Protein 6IC8 (pdb70)

B-factor: mean 47.15, std 16.41, range [22.32, 119.59]

Solvent-accessible surface area: 15189 Å² total

Organism: Homo sapiens (NCBI:txid9606)

Radius of gyration: 22.05 Å; Cα contacts (8 Å, |Δi|>4): 675; chains: 4; bounding box: 37×66×35 Å

Secondary structure (DSSP, 8-state):
--SEEEEEEETTTEEEEEEEEEEES--GGGGGGS-SEEEEEEEE-HHHHHHHHHHHHHHSSEEEEEEEEEESSHHHHHHHHHHHHHHHHHT-EEEES---TTEEEEEEEEE-TTPPPPGGGPSPSSS---SS--SEEEEEEEEE--/--SEEEEEEETTTEEEEEEEEEEES--TTHHHHS-SEEEEEEEE-HHHHHHHHHHHHHHSSEEEEEEEEEESSHHHHHHHHHHHHHHHHHT-EEEESS--TTEEEEEEEEE-TTSPPPGGG-S-SSS---SS--SEEEEEEEEE-/--PPPP---/-PPPP---

Structure (mmCIF, N/CA/C/O backbone):
data_6IC8
#
_entry.id   6IC8
#
_cell.length_a   54.069
_cell.length_b   68.019
_cell.length_c   99.165
_cell.angle_alpha   90.00
_cell.angle_beta   90.00
_cell.angle_gamma   90.00
#
_symmetry.space_group_name_H-M   'P 21 21 21'
#
loop_
_entity.id
_entity.type
_entity.pdbx_description
1 polymer 'PHD finger protein 3'
2 polymer TYR-SEP-PRO-THR-SER-PRO-SER-TYR-SEP-PRO-THR
3 water water
#
loop_
_atom_site.group_PDB
_atom_site.id
_atom_site.type_symbol
_atom_site.label_atom_id
_atom_site.label_alt_id
_atom_site.label_comp_id
_atom_site.label_asym_id
_atom_site.label_entity_id
_atom_site.label_seq_id
_atom_site.pdbx_PDB_ins_code
_atom_site.Cartn_x
_atom_site.Cartn_y
_atom_site.Cartn_z
_atom_site.occupancy
_atom_site.B_iso_or_equiv
_atom_site.auth_seq_id
_atom_site.auth_comp_id
_atom_site.auth_asym_id
_atom_site.auth_atom_id
_atom_site.pdbx_PDB_model_num
ATOM 1 N N . ASN A 1 12 ? 65.577 22.047 29.867 1.00 73.28 1206 ASN A N 1
ATOM 2 C CA . ASN A 1 12 ? 66.400 20.934 29.406 1.00 59.14 1206 ASN A CA 1
ATOM 3 C C . ASN A 1 12 ? 66.344 20.829 27.885 1.00 64.92 1206 ASN A C 1
ATOM 4 O O . ASN A 1 12 ? 66.361 19.732 27.322 1.00 62.99 1206 ASN A O 1
ATOM 9 N N . PHE A 1 13 ? 66.274 21.972 27.210 1.00 55.62 1207 PHE A N 1
ATOM 10 C CA . PHE A 1 13 ? 66.366 21.971 25.759 1.00 48.09 1207 PHE A CA 1
ATOM 11 C C . PHE A 1 13 ? 67.823 22.049 25.328 1.00 42.59 1207 PHE A C 1
ATOM 12 O O . PHE A 1 13 ? 68.666 22.648 26.000 1.00 45.84 1207 PHE A O 1
ATOM 20 N N . ILE A 1 14 ? 68.103 21.411 24.195 1.00 40.48 1208 ILE A N 1
ATOM 21 C CA . ILE A 1 14 ? 69.444 21.318 23.633 1.00 45.74 1208 ILE A CA 1
ATOM 22 C C . ILE A 1 14 ? 69.805 22.574 22.857 1.00 45.47 1208 ILE A C 1
ATOM 23 O O . ILE A 1 14 ? 70.971 22.982 22.829 1.00 39.01 1208 ILE A O 1
ATOM 28 N N . TRP A 1 15 ? 68.831 23.212 22.219 1.00 33.67 1209 TRP A N 1
ATOM 29 C CA . TRP A 1 15 ? 69.141 24.283 21.289 1.00 33.94 1209 TRP A CA 1
ATOM 30 C C . TRP A 1 15 ? 67.890 25.118 21.112 1.00 32.29 1209 TRP A C 1
ATOM 31 O O . TRP A 1 15 ? 66.773 24.603 21.205 1.00 30.28 1209 TRP A O 1
ATOM 42 N N . LYS A 1 16 ? 68.089 26.414 20.901 1.00 31.21 1210 LYS A N 1
ATOM 43 C CA . LYS A 1 16 ? 66.995 27.320 20.588 1.00 26.73 1210 LYS A CA 1
ATOM 44 C C . LYS A 1 16 ? 67.409 28.121 19.375 1.00 33.33 1210 LYS A C 1
ATOM 45 O O . LYS A 1 16 ? 68.478 28.736 19.371 1.00 31.77 1210 LYS A O 1
ATOM 51 N N . GLY A 1 17 ? 66.577 28.118 18.346 1.00 29.24 1211 GLY A N 1
ATOM 52 C CA . GLY A 1 17 ? 66.899 28.922 17.187 1.00 33.06 1211 GLY A CA 1
ATOM 53 C C . GLY A 1 17 ? 65.774 28.914 16.184 1.00 30.69 1211 GLY A C 1
ATOM 54 O O . GLY A 1 17 ? 64.655 28.490 16.475 1.00 32.35 1211 GLY A O 1
ATOM 55 N N . PHE A 1 18 ? 66.101 29.378 14.989 1.00 24.72 1212 PHE A N 1
ATOM 56 C CA . PHE A 1 18 ? 65.132 29.507 13.920 1.00 29.78 1212 PHE A CA 1
ATOM 57 C C . PHE A 1 18 ? 65.171 28.279 13.031 1.00 35.57 1212 PHE A C 1
ATOM 58 O O . PHE A 1 18 ? 66.235 27.707 12.787 1.00 30.25 1212 PHE A O 1
ATOM 66 N N . ILE A 1 19 ? 64.005 27.893 12.541 1.00 27.76 1213 ILE A N 1
ATOM 67 C CA . ILE A 1 19 ? 63.885 27.128 11.314 1.00 29.79 1213 ILE A CA 1
ATOM 68 C C . ILE A 1 19 ? 63.366 28.090 10.265 1.00 31.87 1213 ILE A C 1
ATOM 69 O O . ILE A 1 19 ? 62.362 28.778 10.491 1.00 30.04 1213 ILE A O 1
ATOM 74 N N . ASN A 1 20 ? 64.058 28.156 9.128 1.00 29.04 1214 ASN A N 1
ATOM 75 C CA . ASN A 1 20 ? 63.753 29.135 8.097 1.00 32.14 1214 ASN A CA 1
ATOM 76 C C . ASN A 1 20 ? 63.656 28.420 6.755 1.00 31.95 1214 ASN A C 1
ATOM 77 O O . ASN A 1 20 ? 64.675 28.012 6.185 1.00 33.49 1214 ASN A O 1
ATOM 82 N N . MET A 1 21 ? 62.438 28.274 6.253 1.00 33.91 1215 MET A N 1
ATOM 83 C CA . MET A 1 21 ? 62.242 27.788 4.896 1.00 33.14 1215 MET A CA 1
ATOM 84 C C . MET A 1 21 ? 61.693 28.921 4.055 1.00 32.86 1215 MET A C 1
ATOM 85 O O . MET A 1 21 ? 60.505 29.267 4.191 1.00 31.70 1215 MET A O 1
ATOM 90 N N . PRO A 1 22 ? 62.518 29.511 3.189 1.00 46.18 1216 PRO A N 1
ATOM 91 C CA . PRO A 1 22 ? 62.114 30.706 2.435 1.00 50.10 1216 PRO A CA 1
ATOM 92 C C . PRO A 1 22 ? 60.747 30.559 1.788 1.00 48.14 1216 PRO A C 1
ATOM 93 O O . PRO A 1 22 ? 60.438 29.538 1.173 1.00 42.78 1216 PRO A O 1
ATOM 97 N N . SER A 1 23 ? 59.917 31.585 1.967 1.00 47.16 1217 SER A N 1
ATOM 98 C CA . SER A 1 23 ? 58.563 31.655 1.420 1.00 54.01 1217 SER A CA 1
ATOM 99 C C . SER A 1 23 ? 57.667 30.507 1.888 1.00 56.43 1217 SER A C 1
ATOM 100 O O . SER A 1 23 ? 56.671 30.184 1.231 1.00 49.96 1217 SER A O 1
ATOM 103 N N . VAL A 1 24 ? 57.978 29.874 3.014 1.00 39.89 1218 VAL A N 1
ATOM 104 C CA . VAL A 1 24 ? 57.025 28.944 3.597 1.00 42.46 1218 VAL A CA 1
ATOM 105 C C . VAL A 1 24 ? 56.775 29.317 5.052 1.00 39.73 1218 VAL A C 1
ATOM 106 O O . VAL A 1 24 ? 55.627 29.437 5.484 1.00 38.40 1218 VAL A O 1
ATOM 110 N N . ALA A 1 25 ? 57.840 29.517 5.821 1.00 37.23 1219 ALA A N 1
ATOM 111 C CA . ALA A 1 25 ? 57.670 29.648 7.261 1.00 43.45 1219 ALA A CA 1
ATOM 112 C C . ALA A 1 25 ? 59.014 29.875 7.912 1.00 44.17 1219 ALA A C 1
ATOM 113 O O . ALA A 1 25 ? 60.014 29.263 7.514 1.00 39.43 1219 ALA A O 1
ATOM 115 N N . LYS A 1 26 ? 59.025 30.739 8.923 1.00 34.88 1220 LYS A N 1
ATOM 116 C CA . LYS A 1 26 ? 60.226 31.033 9.684 1.00 37.15 1220 LYS A CA 1
ATOM 117 C C . LYS A 1 26 ? 59.783 31.260 11.119 1.00 37.83 1220 LYS A C 1
ATOM 118 O O . LYS A 1 26 ? 58.887 32.070 11.365 1.00 38.90 1220 LYS A O 1
ATOM 124 N N . PHE A 1 27 ? 60.347 30.506 12.055 1.00 29.50 1221 PHE A N 1
ATOM 125 C CA . PHE A 1 27 ? 59.832 30.538 13.417 1.00 28.40 1221 PHE A CA 1
ATOM 126 C C . PHE A 1 27 ? 60.919 30.075 14.356 1.00 27.20 1221 PHE A C 1
ATOM 127 O O . PHE A 1 27 ? 61.861 29.379 13.955 1.00 30.50 1221 PHE A O 1
ATOM 135 N N . VAL A 1 28 ? 60.726 30.390 15.606 1.00 26.80 1222 VAL A N 1
ATOM 136 C CA . VAL A 1 28 ? 61.653 30.030 16.668 1.00 31.27 1222 VAL A CA 1
ATOM 137 C C . VAL A 1 28 ? 61.182 28.740 17.298 1.00 29.67 1222 VAL A C 1
ATOM 138 O O . VAL A 1 28 ? 59.983 28.557 17.563 1.00 28.62 1222 VAL A O 1
ATOM 142 N N . THR A 1 29 ? 62.130 27.851 17.568 1.00 25.97 1223 THR A N 1
ATOM 143 C CA . THR A 1 29 ? 61.831 26.538 18.098 1.00 31.59 1223 THR A CA 1
ATOM 144 C C . THR A 1 29 ? 62.879 26.172 19.138 1.00 28.71 1223 THR A C 1
ATOM 145 O O . THR A 1 29 ? 64.008 26.668 19.106 1.00 33.14 1223 THR A O 1
ATOM 149 N N . LYS A 1 30 ? 62.489 25.323 20.082 1.00 24.47 1224 LYS A N 1
ATOM 150 C CA . LYS A 1 30 ? 63.433 24.660 20.969 1.00 33.15 1224 LYS A CA 1
ATOM 151 C C . LYS A 1 30 ? 63.536 23.205 20.540 1.00 31.43 1224 LYS A C 1
ATOM 152 O O . LYS A 1 30 ? 62.523 22.566 20.254 1.00 34.81 1224 LYS A O 1
ATOM 158 N N . ALA A 1 31 ? 64.750 22.688 20.501 1.00 30.59 1225 ALA A N 1
ATOM 159 C CA . ALA A 1 31 ? 64.984 21.282 20.180 1.00 28.01 1225 ALA A CA 1
ATOM 160 C C . ALA A 1 31 ? 65.238 20.519 21.473 1.00 38.31 1225 ALA A C 1
ATOM 161 O O . ALA A 1 31 ? 66.068 20.938 22.281 1.00 36.69 1225 ALA A O 1
ATOM 163 N N . TYR A 1 32 ? 64.545 19.395 21.656 1.00 33.95 1226 TYR A N 1
ATOM 164 C CA . TYR A 1 32 ? 64.666 18.531 22.822 1.00 29.84 1226 TYR A CA 1
ATOM 165 C C . TYR A 1 32 ? 65.201 17.167 22.415 1.00 31.48 1226 TYR A C 1
ATOM 166 O O . TYR A 1 32 ? 64.882 16.667 21.325 1.00 32.84 1226 TYR A O 1
ATOM 175 N N . PRO A 1 33 ? 65.974 16.517 23.281 1.00 42.52 1227 PRO A N 1
ATOM 176 C CA . PRO A 1 33 ? 66.554 15.215 22.916 1.00 37.82 1227 PRO A CA 1
ATOM 177 C C . PRO A 1 33 ? 65.496 14.128 22.771 1.00 38.25 1227 PRO A C 1
ATOM 178 O O . PRO A 1 33 ? 64.546 14.046 23.557 1.00 34.73 1227 PRO A O 1
ATOM 182 N N . VAL A 1 34 ? 65.661 13.299 21.732 1.00 28.36 1228 VAL A N 1
ATOM 183 C CA . VAL A 1 34 ? 64.861 12.097 21.526 1.00 29.60 1228 VAL A CA 1
ATOM 184 C C . VAL A 1 34 ? 65.727 10.838 21.584 1.00 40.72 1228 VAL A C 1
ATOM 185 O O . VAL A 1 34 ? 65.404 9.873 22.286 1.00 36.37 1228 VAL A O 1
ATOM 189 N N . SER A 1 35 ? 66.848 10.837 20.864 1.00 35.26 1229 SER A N 1
ATOM 190 C CA . SER A 1 35 ? 67.675 9.644 20.738 1.00 46.60 1229 SER A CA 1
ATOM 191 C C . SER A 1 35 ? 69.077 10.061 20.324 1.00 43.67 1229 SER A C 1
ATOM 192 O O . SER A 1 35 ? 69.234 10.824 19.365 1.00 35.33 1229 SER A O 1
ATOM 195 N N . GLY A 1 36 ? 70.078 9.579 21.058 1.00 42.47 1230 GLY A N 1
ATOM 196 C CA . GLY A 1 36 ? 71.471 9.859 20.726 1.00 40.78 1230 GLY A CA 1
ATOM 197 C C . GLY A 1 36 ? 71.788 11.316 20.471 1.00 47.72 1230 GLY A C 1
ATOM 198 O O . GLY A 1 36 ? 72.557 11.628 19.550 1.00 52.66 1230 GLY A O 1
ATOM 199 N N . SER A 1 37 ? 71.221 12.230 21.271 1.00 41.26 1231 SER A N 1
ATOM 200 C CA . SER A 1 37 ? 71.353 13.672 21.049 1.00 41.00 1231 SER A CA 1
ATOM 201 C C . SER A 1 37 ? 71.933 14.333 22.295 1.00 46.95 1231 SER A C 1
ATOM 202 O O . SER A 1 37 ? 71.192 14.870 23.136 1.00 43.60 1231 SER A O 1
ATOM 205 N N . PRO A 1 38 ? 73.255 14.321 22.443 1.00 42.49 1232 PRO A N 1
ATOM 206 C CA . PRO A 1 38 ? 73.880 14.982 23.591 1.00 45.37 1232 PRO A CA 1
ATOM 207 C C . PRO A 1 38 ? 73.720 16.484 23.490 1.00 44.38 1232 PRO A C 1
ATOM 208 O O . PRO A 1 38 ? 73.489 17.038 22.412 1.00 44.75 1232 PRO A O 1
ATOM 212 N N . GLU A 1 39 ? 73.888 17.156 24.634 1.00 43.90 1233 GLU A N 1
ATOM 213 C CA . GLU A 1 39 ? 73.729 18.603 24.624 1.00 42.81 1233 GLU A CA 1
ATOM 214 C C . GLU A 1 39 ? 74.826 19.303 23.832 1.00 44.77 1233 GLU A C 1
ATOM 215 O O . GLU A 1 39 ? 74.636 20.465 23.458 1.00 44.11 1233 GLU A O 1
ATOM 221 N N . TYR A 1 40 ? 75.965 18.638 23.557 1.00 47.64 1234 TYR A N 1
ATOM 222 C CA . TYR A 1 40 ? 76.984 19.303 22.748 1.00 41.59 1234 TYR A CA 1
ATOM 223 C C . TYR A 1 40 ? 76.518 19.548 21.316 1.00 52.92 1234 TYR A C 1
ATOM 224 O O . TYR A 1 40 ? 77.215 20.250 20.568 1.00 50.77 1234 TYR A O 1
ATOM 233 N N . LEU A 1 41 ? 75.364 18.993 20.921 1.00 45.94 1235 LEU A N 1
ATOM 234 C CA . LEU A 1 41 ? 74.781 19.356 19.633 1.00 54.89 1235 LEU A CA 1
ATOM 235 C C . LEU A 1 41 ? 74.542 20.857 19.524 1.00 40.97 1235 LEU A C 1
ATOM 236 O O . LEU A 1 41 ? 74.581 21.401 18.418 1.00 49.89 123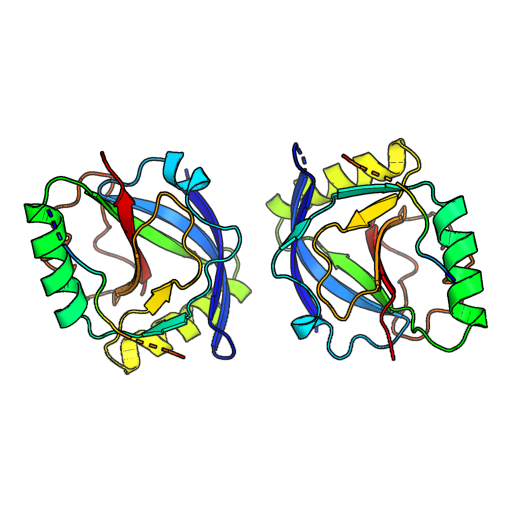5 LEU A O 1
ATOM 241 N N . THR A 1 42 ? 74.317 21.543 20.654 1.00 41.67 1236 THR A N 1
ATOM 242 C CA . THR A 1 42 ? 74.153 22.997 20.618 1.00 40.55 1236 THR A CA 1
ATOM 243 C C . THR A 1 42 ? 75.268 23.668 19.834 1.00 52.36 1236 THR A C 1
ATOM 244 O O . THR A 1 42 ? 75.029 24.636 19.106 1.00 49.45 1236 THR A O 1
ATOM 248 N N . GLU A 1 43 ? 76.495 23.160 19.964 1.00 45.85 1237 GLU A N 1
ATOM 249 C CA . GLU A 1 43 ? 77.628 23.763 19.274 1.00 52.57 1237 GLU A CA 1
ATOM 250 C C . GLU A 1 43 ? 77.612 23.496 17.779 1.00 52.14 1237 GLU A C 1
ATOM 251 O O . GLU A 1 43 ? 78.324 24.180 17.038 1.00 53.96 1237 GLU A O 1
ATOM 257 N N . ASP A 1 44 ? 76.841 22.507 17.327 1.00 37.19 1238 ASP A N 1
ATOM 258 C CA . ASP A 1 44 ? 76.882 22.046 15.950 1.00 45.92 1238 ASP A CA 1
ATOM 259 C C . ASP A 1 44 ? 75.665 22.473 15.148 1.00 50.85 1238 ASP A C 1
ATOM 260 O O . ASP A 1 44 ? 75.531 22.057 13.998 1.00 46.65 1238 ASP A O 1
ATOM 265 N N . LEU A 1 45 ? 74.762 23.265 15.728 1.00 49.77 1239 LEU A N 1
ATOM 266 C CA . LEU A 1 45 ? 73.621 23.763 14.975 1.00 40.55 1239 LEU A CA 1
ATOM 267 C C . LEU A 1 45 ? 73.712 25.275 14.825 1.00 42.98 1239 LEU A C 1
ATOM 268 O O . LEU A 1 45 ? 74.040 25.978 15.786 1.00 43.63 1239 LEU A O 1
ATOM 273 N N . PRO A 1 46 ? 73.430 25.803 13.643 1.00 39.23 1240 PRO A N 1
ATOM 274 C CA . PRO A 1 46 ? 73.488 27.249 13.458 1.00 37.71 1240 PRO A CA 1
ATOM 275 C C . PRO A 1 46 ? 72.342 27.923 14.203 1.00 41.12 1240 PRO A C 1
ATOM 276 O O . PRO A 1 46 ? 71.409 27.277 14.689 1.00 32.40 1240 PRO A O 1
ATOM 280 N N . ASP A 1 47 ? 72.435 29.257 14.288 1.00 33.29 1241 ASP A N 1
ATOM 281 C CA . ASP A 1 47 ? 71.372 30.045 14.897 1.00 36.81 1241 ASP A CA 1
ATOM 282 C C . ASP A 1 47 ? 70.057 29.867 14.162 1.00 33.86 1241 ASP A C 1
ATOM 283 O O . ASP A 1 47 ? 68.983 29.951 14.772 1.00 32.81 1241 ASP A O 1
ATOM 288 N N . SER A 1 48 ? 70.127 29.696 12.846 1.00 33.43 1242 SER A N 1
ATOM 289 C CA . SER A 1 48 ? 68.945 29.590 11.994 1.00 34.41 1242 SER A CA 1
ATOM 290 C C . SER A 1 48 ? 69.191 28.458 11.014 1.00 37.02 1242 SER A C 1
ATOM 291 O O . SER A 1 48 ? 70.098 28.559 10.184 1.00 37.12 1242 SER A O 1
ATOM 294 N N . ILE A 1 49 ? 68.412 27.381 11.125 1.00 30.75 1243 ILE A N 1
ATOM 295 C CA . ILE A 1 49 ? 68.519 26.245 10.211 1.00 26.36 1243 ILE A CA 1
ATOM 296 C C . ILE A 1 49 ? 67.833 26.620 8.903 1.00 33.05 1243 ILE A C 1
ATOM 297 O O . ILE A 1 49 ? 66.624 26.874 8.881 1.00 36.95 1243 ILE A O 1
ATOM 302 N N A GLN A 1 50 ? 68.592 26.660 7.816 0.55 31.06 1244 GLN A N 1
ATOM 303 N N B GLN A 1 50 ? 68.596 26.661 7.815 0.45 31.56 1244 GLN A N 1
ATOM 304 C CA A GLN A 1 50 ? 68.035 27.004 6.511 0.55 34.49 1244 GLN A CA 1
ATOM 305 C CA B GLN A 1 50 ? 68.056 27.001 6.501 0.45 34.54 1244 GLN A CA 1
ATOM 306 C C A GLN A 1 50 ? 67.604 25.726 5.804 0.55 31.99 1244 GLN A C 1
ATOM 307 C C B GLN A 1 50 ? 67.607 25.721 5.804 0.45 32.12 1244 GLN A C 1
ATOM 308 O O A GLN A 1 50 ? 68.430 24.845 5.539 0.55 34.32 1244 GLN A O 1
ATOM 309 O O B GLN A 1 50 ? 68.427 24.833 5.541 0.45 34.38 1244 GLN A O 1
ATOM 320 N N . VAL A 1 51 ? 66.313 25.617 5.518 1.00 32.20 1245 VAL A N 1
ATOM 321 C CA . VAL A 1 51 ? 65.768 24.459 4.824 1.00 35.26 1245 VAL A CA 1
ATOM 322 C C . VAL A 1 51 ? 65.897 24.744 3.335 1.00 36.28 1245 VAL A C 1
ATOM 323 O O . VAL A 1 51 ? 65.234 25.635 2.805 1.00 39.03 1245 VAL A O 1
ATOM 327 N N . GLY A 1 52 ? 66.774 24.008 2.666 1.00 37.80 1246 GLY A N 1
ATOM 328 C CA . GLY A 1 52 ? 67.097 24.333 1.294 1.00 36.57 1246 GLY A CA 1
ATOM 329 C C . GLY A 1 52 ? 66.543 23.343 0.299 1.00 37.39 1246 GLY A C 1
ATOM 330 O O . GLY A 1 52 ? 66.719 23.518 -0.906 1.00 39.64 1246 GLY A O 1
ATOM 331 N N . GLY A 1 53 ? 65.866 22.304 0.774 1.00 31.93 1247 GLY A N 1
ATOM 332 C CA . GLY A 1 53 ? 65.353 21.329 -0.170 1.00 36.17 1247 GLY A CA 1
ATOM 333 C C . GLY A 1 53 ? 64.389 20.359 0.470 1.00 29.88 1247 GLY A C 1
ATOM 334 O O . GLY A 1 53 ? 64.077 20.437 1.663 1.00 29.31 1247 GLY A O 1
ATOM 335 N N . ARG A 1 54 ? 63.915 19.434 -0.358 1.00 27.57 1248 ARG A N 1
ATOM 336 C CA . ARG A 1 54 ? 63.026 18.381 0.094 1.00 29.25 1248 ARG A CA 1
ATOM 337 C C . ARG A 1 54 ? 63.464 17.088 -0.575 1.00 36.26 1248 ARG A C 1
ATOM 338 O O . ARG A 1 54 ? 64.106 17.092 -1.633 1.00 36.52 1248 ARG A O 1
ATOM 346 N N . ILE A 1 55 ? 63.129 15.971 0.058 1.00 30.45 1249 ILE A N 1
ATOM 347 C CA . ILE A 1 55 ? 63.682 14.686 -0.348 1.00 34.21 1249 ILE A CA 1
ATOM 348 C C . ILE A 1 55 ? 62.698 13.590 0.034 1.00 32.15 1249 ILE A C 1
ATOM 349 O O . ILE A 1 55 ? 61.938 13.720 0.993 1.00 32.90 1249 ILE A O 1
ATOM 354 N N . SER A 1 56 ? 62.697 12.514 -0.736 1.00 32.26 1250 SER A N 1
ATOM 355 C CA . SER A 1 56 ? 61.759 11.432 -0.458 1.00 36.35 1250 SER A CA 1
ATOM 356 C C . SER A 1 56 ? 62.222 10.645 0.766 1.00 31.05 1250 SER A C 1
ATOM 357 O O . SER A 1 56 ? 63.422 10.405 0.930 1.00 31.39 1250 SER A O 1
ATOM 360 N N . PRO A 1 57 ? 61.296 10.269 1.657 1.00 34.07 1251 PRO A N 1
ATOM 361 C CA . PRO A 1 57 ? 61.679 9.494 2.845 1.00 34.40 1251 PRO A CA 1
ATOM 362 C C . PRO A 1 57 ? 62.426 8.210 2.528 1.00 38.83 1251 PRO A C 1
ATOM 363 O O . PRO A 1 57 ? 63.375 7.880 3.242 1.00 33.03 1251 PRO A O 1
ATOM 367 N N . GLN A 1 58 ? 62.043 7.478 1.478 1.00 37.16 1252 GLN A N 1
ATOM 368 C CA . GLN A 1 58 ? 62.716 6.207 1.210 1.00 37.64 1252 GLN A CA 1
ATOM 369 C C . GLN A 1 58 ? 64.189 6.427 0.896 1.00 37.70 1252 GLN A C 1
ATOM 370 O O . GLN A 1 58 ? 65.051 5.630 1.291 1.00 37.52 1252 GLN A O 1
ATOM 376 N N . THR A 1 59 ? 64.494 7.512 0.183 1.00 35.81 1253 THR A N 1
ATOM 377 C CA . THR A 1 59 ? 65.883 7.854 -0.111 1.00 33.78 1253 THR A CA 1
ATOM 378 C C . THR A 1 59 ? 66.677 8.090 1.172 1.00 40.82 1253 THR A C 1
ATOM 379 O O . THR A 1 59 ? 67.820 7.629 1.303 1.00 32.55 1253 THR A O 1
ATOM 383 N N . VAL A 1 60 ? 66.074 8.781 2.142 1.00 33.55 1254 VAL A N 1
ATOM 384 C CA . VAL A 1 60 ? 66.747 9.014 3.420 1.00 28.47 1254 VAL A CA 1
ATOM 385 C C . VAL A 1 60 ? 66.993 7.698 4.160 1.00 28.12 1254 VAL A C 1
ATOM 386 O O . VAL A 1 60 ? 68.083 7.461 4.690 1.00 35.44 1254 VAL A O 1
ATOM 390 N N . TRP A 1 61 ? 65.967 6.852 4.265 1.00 32.81 1255 TRP A N 1
ATOM 391 C CA . TRP A 1 61 ? 66.130 5.601 5.012 1.00 36.15 1255 TRP A CA 1
ATOM 392 C C . TRP A 1 61 ? 67.178 4.694 4.375 1.00 31.36 1255 TRP A C 1
ATOM 393 O O . TRP A 1 61 ? 67.958 4.053 5.084 1.00 39.07 1255 TRP A O 1
ATOM 404 N N . ASP A 1 62 ? 67.248 4.655 3.043 1.00 31.80 1256 ASP A N 1
ATOM 405 C CA . ASP A 1 62 ? 68.332 3.908 2.406 1.00 37.68 1256 ASP A CA 1
ATOM 406 C C . ASP A 1 62 ? 69.691 4.470 2.809 1.00 40.66 1256 ASP A C 1
ATOM 407 O O . ASP A 1 62 ? 70.617 3.723 3.149 1.00 33.49 1256 ASP A O 1
ATOM 412 N N . TYR A 1 63 ? 69.828 5.796 2.771 1.00 34.00 1257 TYR A N 1
ATOM 413 C CA . TYR A 1 63 ? 71.071 6.442 3.188 1.00 30.45 1257 TYR A CA 1
ATOM 414 C C . TYR A 1 63 ? 71.399 6.138 4.641 1.00 34.22 1257 TYR A C 1
ATOM 415 O O . TYR A 1 63 ? 72.563 5.904 4.990 1.00 32.14 1257 TYR A O 1
ATOM 424 N N . VAL A 1 64 ? 70.387 6.170 5.512 1.00 28.68 1258 VAL A N 1
ATOM 425 C CA . VAL A 1 64 ? 70.654 5.971 6.928 1.00 36.36 1258 VAL A CA 1
ATOM 426 C C . VAL A 1 64 ? 71.216 4.578 7.182 1.00 29.76 1258 VAL A C 1
ATOM 427 O O . VAL A 1 64 ? 72.073 4.399 8.053 1.00 34.54 1258 VAL A O 1
ATOM 431 N N . GLU A 1 65 ? 70.773 3.572 6.436 1.00 37.58 1259 GLU A N 1
ATOM 432 C CA . GLU A 1 65 ? 71.338 2.265 6.757 1.00 38.60 1259 GLU A CA 1
ATOM 433 C C . GLU A 1 65 ? 72.769 2.116 6.235 1.00 34.88 1259 GLU A C 1
ATOM 434 O O . GLU A 1 65 ? 73.562 1.387 6.838 1.00 36.50 1259 GLU A O 1
ATOM 440 N N . LYS A 1 66 ? 73.153 2.842 5.176 1.00 37.93 1260 LYS A N 1
ATOM 441 C CA . LYS A 1 66 ? 74.576 2.890 4.819 1.00 31.11 1260 LYS A CA 1
ATOM 442 C C . LYS A 1 66 ? 75.384 3.627 5.879 1.00 30.24 1260 LYS A C 1
ATOM 443 O O . LYS A 1 66 ? 76.506 3.223 6.207 1.00 37.12 1260 LYS A O 1
ATOM 449 N N . ILE A 1 67 ? 74.821 4.709 6.433 1.00 32.26 1261 ILE A N 1
ATOM 450 C CA . ILE A 1 67 ? 75.499 5.484 7.475 1.00 34.37 1261 ILE A CA 1
ATOM 451 C C . ILE A 1 67 ? 75.780 4.609 8.694 1.00 36.63 1261 ILE A C 1
ATOM 452 O O . ILE A 1 67 ? 76.868 4.665 9.287 1.00 34.53 1261 ILE A O 1
ATOM 457 N N . LYS A 1 68 ? 74.789 3.809 9.100 1.00 37.06 1262 LYS A N 1
ATOM 458 C CA . LYS A 1 68 ? 74.962 2.910 10.239 1.00 40.05 1262 LYS A CA 1
ATOM 459 C C . LYS A 1 68 ? 76.075 1.907 9.975 1.00 41.61 1262 LYS A C 1
ATOM 460 O O . LYS A 1 68 ? 76.941 1.691 10.827 1.00 48.66 1262 LYS A O 1
ATOM 466 N N . ALA A 1 69 ? 76.074 1.311 8.784 1.00 37.19 1263 ALA A N 1
ATOM 467 C CA . ALA A 1 69 ? 77.098 0.341 8.403 1.00 46.20 1263 ALA A CA 1
ATOM 468 C C . ALA A 1 69 ? 78.502 0.934 8.403 1.00 47.89 1263 ALA A C 1
ATOM 469 O O . ALA A 1 69 ? 79.477 0.217 8.658 1.00 47.47 1263 ALA A O 1
ATOM 471 N N . SER A 1 70 ? 78.644 2.226 8.096 1.00 43.17 1264 SER A N 1
ATOM 472 C CA . SER A 1 70 ? 79.985 2.793 8.040 1.00 38.15 1264 SER A CA 1
ATOM 473 C C . SER A 1 70 ? 80.635 2.887 9.420 1.00 45.14 1264 SER A C 1
ATOM 474 O O . SER A 1 70 ? 81.864 2.893 9.508 1.00 41.70 1264 SER A O 1
ATOM 477 N N . GLY A 1 71 ? 79.851 2.935 10.495 1.00 46.70 1265 GLY A N 1
ATOM 478 C CA . GLY A 1 71 ? 80.418 3.065 11.825 1.00 45.41 1265 GLY A CA 1
ATOM 479 C C . GLY A 1 71 ? 81.141 4.366 12.105 1.00 56.76 1265 GLY A C 1
ATOM 480 O O . GLY A 1 71 ? 81.748 4.500 13.173 1.00 47.33 1265 GLY A O 1
ATOM 481 N N . THR A 1 72 ? 81.042 5.346 11.198 1.00 45.01 1266 THR A N 1
ATOM 482 C CA . THR A 1 72 ? 81.801 6.592 11.250 1.00 40.43 1266 THR A CA 1
ATOM 483 C C . THR A 1 72 ? 80.943 7.813 11.606 1.00 47.73 1266 THR A C 1
ATOM 484 O O . THR A 1 72 ? 81.468 8.930 11.714 1.00 41.52 1266 THR A O 1
ATOM 488 N N . LYS A 1 73 ? 79.659 7.619 11.863 1.00 43.98 1267 LYS A N 1
ATOM 489 C CA . LYS A 1 73 ? 78.751 8.718 12.148 1.00 43.26 1267 LYS A CA 1
ATOM 490 C C . LYS A 1 73 ? 77.905 8.383 13.360 1.00 40.92 1267 LYS A C 1
ATOM 491 O O . LYS A 1 73 ? 77.791 7.222 13.754 1.00 41.47 1267 LYS A O 1
ATOM 497 N N . GLU A 1 74 ? 77.314 9.422 13.953 1.00 45.98 1268 GLU A N 1
ATOM 498 C CA . GLU A 1 74 ? 76.284 9.268 14.966 1.00 43.20 1268 GLU A CA 1
ATOM 499 C C . GLU A 1 74 ? 74.975 9.837 14.434 1.00 38.73 1268 GLU A C 1
ATOM 500 O O . GLU A 1 74 ? 74.954 10.871 13.758 1.00 43.18 1268 GLU A O 1
ATOM 506 N N . ILE A 1 75 ? 73.897 9.133 14.716 1.00 33.44 1269 ILE A N 1
ATOM 507 C CA . ILE A 1 75 ? 72.562 9.488 14.249 1.00 39.52 1269 ILE A CA 1
ATOM 508 C C . ILE A 1 75 ? 71.828 10.045 15.452 1.00 41.72 1269 ILE A C 1
ATOM 509 O O . ILE A 1 75 ? 71.550 9.309 16.403 1.00 43.73 1269 ILE A O 1
ATOM 514 N N . CYS A 1 76 ? 71.562 11.349 15.443 1.00 33.72 1270 CYS A N 1
ATOM 515 C CA . CYS A 1 76 ? 70.898 12.022 16.548 1.00 29.99 1270 CYS A CA 1
ATOM 516 C C . CYS A 1 76 ? 69.484 12.403 16.121 1.00 35.98 1270 CYS A C 1
ATOM 517 O O . CYS A 1 76 ? 69.275 12.884 15.002 1.00 35.72 1270 CYS A O 1
ATOM 520 N N . VAL A 1 77 ? 68.510 12.161 16.994 1.00 32.48 1271 VAL A N 1
ATOM 521 C CA . VAL A 1 77 ? 67.127 12.549 16.744 1.00 34.13 1271 VAL A CA 1
ATOM 522 C C . VAL A 1 77 ? 66.720 13.554 17.811 1.00 37.19 1271 VAL A C 1
ATOM 523 O O . VAL A 1 77 ? 66.909 13.307 19.011 1.00 34.25 1271 VAL A O 1
ATOM 527 N N . VAL A 1 78 ? 66.178 14.690 17.371 1.00 29.88 1272 VAL A N 1
ATOM 528 C CA . VAL A 1 78 ? 65.668 15.720 18.262 1.00 30.42 1272 VAL A CA 1
ATOM 529 C C . VAL A 1 78 ? 64.230 16.031 17.876 1.00 28.69 1272 VAL A C 1
ATOM 530 O O . VAL A 1 78 ? 63.776 15.747 16.766 1.00 28.32 1272 VAL A O 1
ATOM 534 N N . ARG A 1 79 ? 63.524 16.632 18.817 1.00 26.57 1273 ARG A N 1
ATOM 535 C CA . ARG A 1 79 ? 62.125 17.000 18.672 1.00 34.01 1273 ARG A CA 1
ATOM 536 C C . ARG A 1 79 ? 62.044 18.522 18.747 1.00 28.14 1273 ARG A C 1
ATOM 537 O O . ARG A 1 79 ? 62.570 19.127 19.691 1.00 28.17 1273 ARG A O 1
ATOM 545 N N . PHE A 1 80 ? 61.447 19.146 17.733 1.00 26.04 1274 PHE A N 1
ATOM 546 C CA . PHE A 1 80 ? 61.289 20.597 17.729 1.00 24.80 1274 PHE A CA 1
ATOM 547 C C . PHE A 1 80 ? 59.937 20.988 18.311 1.00 30.22 1274 PHE A C 1
ATOM 548 O O . PHE A 1 80 ? 58.922 20.331 18.051 1.00 32.56 1274 PHE A O 1
ATOM 556 N N . THR A 1 81 ? 59.945 22.057 19.108 1.00 29.06 1275 THR A N 1
ATOM 557 C CA . THR A 1 81 ? 58.771 22.600 19.790 1.00 33.23 1275 THR A CA 1
ATOM 558 C C . THR A 1 81 ? 58.697 24.090 19.472 1.00 28.76 1275 THR A C 1
ATOM 559 O O . THR A 1 81 ? 59.712 24.793 19.612 1.00 31.45 1275 THR A O 1
ATOM 563 N N . PRO A 1 82 ? 57.538 24.617 19.058 1.00 25.83 1276 PRO A N 1
ATOM 564 C CA . PRO A 1 82 ? 57.428 26.069 18.838 1.00 30.00 1276 PRO A CA 1
ATOM 565 C C . PRO A 1 82 ? 57.483 26.824 20.159 1.00 30.80 1276 PRO A C 1
ATOM 566 O O . PRO A 1 82 ? 57.030 26.341 21.196 1.00 35.53 1276 PRO A O 1
ATOM 570 N N . VAL A 1 83 ? 58.066 28.021 20.137 1.00 32.25 1277 VAL A N 1
ATOM 571 C CA . VAL A 1 83 ? 58.256 28.708 21.413 1.00 32.98 1277 VAL A CA 1
ATOM 572 C C . VAL A 1 83 ? 57.068 29.604 21.787 1.00 38.77 1277 VAL A C 1
ATOM 573 O O . VAL A 1 83 ? 56.768 29.766 22.972 1.00 40.55 1277 VAL A O 1
ATOM 577 N N . THR A 1 84 ? 56.376 30.193 20.818 1.00 38.37 1278 THR A N 1
ATOM 578 C CA . THR A 1 84 ? 55.222 31.038 21.112 1.00 33.10 1278 THR A CA 1
ATOM 579 C C . THR A 1 84 ? 54.036 30.572 20.278 1.00 40.48 1278 THR A C 1
ATOM 580 O O . THR A 1 84 ? 54.167 29.736 19.375 1.00 32.00 1278 THR A O 1
ATOM 584 N N . GLU A 1 85 ? 52.873 31.170 20.548 1.00 34.35 1279 GLU A N 1
ATOM 585 C CA . GLU A 1 85 ? 51.703 30.875 19.728 1.00 32.54 1279 GLU A CA 1
ATOM 586 C C . GLU A 1 85 ? 51.931 31.297 18.286 1.00 34.31 1279 GLU A C 1
ATOM 587 O O . GLU A 1 85 ? 51.539 30.585 17.354 1.00 31.30 1279 GLU A O 1
ATOM 593 N N . GLU A 1 86 ? 52.581 32.444 18.076 1.00 29.80 1280 GLU A N 1
ATOM 594 C CA . GLU A 1 86 ? 52.930 32.848 16.713 1.00 33.05 1280 GLU A CA 1
ATOM 595 C C . GLU A 1 86 ? 53.869 31.831 16.053 1.00 33.61 1280 GLU A C 1
ATOM 596 O O . GLU A 1 86 ? 53.678 31.455 14.892 1.00 31.95 1280 GLU A O 1
ATOM 602 N N . ASP A 1 87 ? 54.892 31.371 16.777 1.00 31.13 1281 ASP A N 1
ATOM 603 C CA . ASP A 1 87 ? 55.761 30.328 16.222 1.00 32.35 1281 ASP A CA 1
ATOM 604 C C . ASP A 1 87 ? 54.967 29.077 15.853 1.00 27.43 1281 ASP A C 1
ATOM 605 O O . ASP A 1 87 ? 55.252 28.435 14.841 1.00 31.36 1281 ASP A O 1
ATOM 610 N N . GLN A 1 88 ? 53.938 28.751 16.633 1.00 29.18 1282 GLN A N 1
ATOM 611 C CA . GLN A 1 88 ? 53.177 27.521 16.390 1.00 30.33 1282 GLN A CA 1
ATOM 612 C C . GLN A 1 88 ? 52.425 27.580 15.071 1.00 31.30 1282 GLN A C 1
ATOM 613 O O . GLN A 1 88 ? 52.281 26.563 14.384 1.00 31.13 1282 GLN A O 1
ATOM 619 N N . ILE A 1 89 ? 51.915 28.761 14.712 1.00 29.78 1283 ILE A N 1
ATOM 620 C CA . ILE A 1 89 ? 51.235 28.920 13.432 1.00 31.00 1283 ILE A CA 1
ATOM 621 C C . ILE A 1 89 ? 52.169 28.565 12.280 1.00 33.13 1283 ILE A C 1
ATOM 622 O O . ILE A 1 89 ? 51.787 27.850 11.347 1.00 27.56 1283 ILE A O 1
ATOM 627 N N . SER A 1 90 ? 53.401 29.079 12.307 1.00 31.28 1284 SER A N 1
ATOM 628 C CA . SER A 1 90 ? 54.338 28.758 11.228 1.00 29.84 1284 SER A CA 1
ATOM 629 C C . SER A 1 90 ? 54.827 27.313 11.308 1.00 28.02 1284 SER A C 1
ATOM 630 O O . SER A 1 90 ? 55.024 26.656 10.277 1.00 28.44 1284 SER A O 1
ATOM 633 N N . TYR A 1 91 ? 55.074 26.812 12.520 1.00 27.09 1285 TYR A N 1
ATOM 634 C CA . TYR A 1 91 ? 55.422 25.404 12.684 1.00 26.51 1285 TYR A CA 1
ATOM 635 C C . TYR A 1 91 ? 54.396 24.519 11.984 1.00 31.73 1285 TYR A C 1
ATOM 636 O O . TYR A 1 91 ? 54.750 23.575 11.275 1.00 24.01 1285 TYR A O 1
ATOM 645 N N . THR A 1 92 ? 53.112 24.834 12.163 1.00 29.82 1286 THR A N 1
ATOM 646 C CA . THR A 1 92 ? 52.044 24.068 11.539 1.00 27.50 1286 THR A CA 1
ATOM 647 C C . THR A 1 92 ? 52.067 24.206 10.019 1.00 29.24 1286 THR A C 1
ATOM 648 O O . THR A 1 92 ? 51.886 23.219 9.306 1.00 31.19 1286 THR A O 1
ATOM 652 N N . LEU A 1 93 ? 52.322 25.406 9.499 1.00 24.85 1287 LEU A N 1
ATOM 653 C CA . LEU A 1 93 ? 52.531 25.543 8.057 1.00 29.34 1287 LEU A CA 1
ATOM 654 C C . LEU A 1 93 ? 53.645 24.613 7.564 1.00 29.51 1287 LEU A C 1
ATOM 655 O O . LEU A 1 93 ? 53.493 23.900 6.567 1.00 31.01 1287 LEU A O 1
ATOM 660 N N . LEU A 1 94 ? 54.784 24.612 8.244 1.00 28.11 1288 LEU A N 1
ATOM 661 C CA . LEU A 1 94 ? 55.894 23.821 7.741 1.00 25.84 1288 LEU A CA 1
ATOM 662 C C . LEU A 1 94 ? 55.615 22.327 7.861 1.00 28.94 1288 LEU A C 1
ATOM 663 O O . LEU A 1 94 ? 55.999 21.556 6.976 1.00 26.46 1288 LEU A O 1
ATOM 668 N N . PHE A 1 95 ? 54.988 21.891 8.961 1.00 28.85 1289 PHE A N 1
ATOM 669 C CA . PHE A 1 95 ? 54.586 20.486 9.061 1.00 25.79 1289 PHE A CA 1
ATOM 670 C C . PHE A 1 95 ? 53.706 20.094 7.881 1.00 28.94 1289 PHE A C 1
ATOM 671 O O . PHE A 1 95 ? 53.896 19.037 7.267 1.00 29.96 1289 PHE A O 1
ATOM 679 N N . ALA A 1 96 ? 52.713 20.929 7.578 1.00 30.07 1290 ALA A N 1
ATOM 680 C CA . ALA A 1 96 ? 51.793 20.645 6.480 1.00 30.57 1290 ALA A CA 1
ATOM 681 C C . ALA A 1 96 ? 52.512 20.661 5.136 1.00 29.10 1290 ALA A C 1
ATOM 682 O O . ALA A 1 96 ? 52.217 19.843 4.251 1.00 30.05 1290 ALA A O 1
ATOM 684 N N . TYR A 1 97 ? 53.481 21.566 4.970 1.00 24.81 1291 TYR A N 1
ATOM 685 C CA . TYR A 1 97 ? 54.244 21.595 3.727 1.00 29.86 1291 TYR A CA 1
ATOM 686 C C . TYR A 1 97 ? 54.862 20.223 3.437 1.00 32.97 1291 TYR A C 1
ATOM 687 O O . TYR A 1 97 ? 54.739 19.686 2.333 1.00 27.18 1291 TYR A O 1
ATOM 696 N N . PHE A 1 98 ? 55.547 19.641 4.416 1.00 30.37 1292 PHE A N 1
ATOM 697 C CA . PHE A 1 98 ? 56.237 18.385 4.140 1.00 27.52 1292 PHE A CA 1
ATOM 698 C C . PHE A 1 98 ? 55.284 17.202 4.188 1.00 28.19 1292 PHE A C 1
ATOM 699 O O . PHE A 1 98 ? 55.396 16.285 3.364 1.00 31.36 1292 PHE A O 1
ATOM 707 N N . SER A 1 99 ? 54.346 17.222 5.138 1.00 27.89 1293 SER A N 1
ATOM 708 C CA . SER A 1 99 ? 53.400 16.117 5.301 1.00 35.44 1293 SER A CA 1
ATOM 709 C C . SER A 1 99 ? 52.562 15.917 4.047 1.00 34.43 1293 SER A C 1
ATOM 710 O O . SER A 1 99 ? 52.364 14.787 3.589 1.00 37.75 1293 SER A O 1
ATOM 713 N N . SER A 1 100 ? 52.040 17.011 3.491 1.00 34.53 1294 SER A N 1
ATOM 714 C CA . SER A 1 100 ? 51.170 16.940 2.325 1.00 36.56 1294 SER A CA 1
ATOM 715 C C . SER A 1 100 ? 51.906 16.472 1.081 1.00 41.30 1294 SER A C 1
ATOM 716 O O . SER A 1 100 ? 51.270 15.966 0.157 1.00 43.36 1294 SER A O 1
ATOM 719 N N . ARG A 1 101 ? 53.227 16.626 1.038 1.00 34.58 1295 ARG A N 1
ATOM 720 C CA . ARG A 1 101 ? 54.023 16.217 -0.109 1.00 34.21 1295 ARG A CA 1
ATOM 721 C C . ARG A 1 101 ? 54.690 14.861 0.099 1.00 35.80 1295 ARG A C 1
ATOM 722 O O . ARG A 1 101 ? 55.288 14.330 -0.842 1.00 41.56 1295 ARG A O 1
ATOM 730 N N . LYS A 1 102 ? 54.584 14.292 1.297 1.00 34.69 1296 LYS A N 1
ATOM 731 C CA . LYS A 1 102 ? 55.293 13.069 1.670 1.00 36.47 1296 LYS A CA 1
ATOM 732 C C . LYS A 1 102 ? 56.786 13.229 1.417 1.00 42.41 1296 LYS A C 1
ATOM 733 O O . LYS A 1 102 ? 57.420 12.452 0.699 1.00 36.12 1296 LYS A O 1
ATOM 739 N N A ARG A 1 103 ? 57.352 14.281 2.004 0.33 33.22 1297 ARG A N 1
ATOM 740 N N B ARG A 1 103 ? 57.343 14.278 2.018 0.67 32.25 1297 ARG A N 1
ATOM 741 C CA A ARG A 1 103 ? 58.763 14.597 1.846 0.33 30.99 1297 ARG A CA 1
ATOM 742 C CA B ARG A 1 103 ? 58.742 14.639 1.870 0.67 31.66 1297 ARG A CA 1
ATOM 743 C C A ARG A 1 103 ? 59.339 14.967 3.205 0.33 32.58 1297 ARG A C 1
ATOM 744 C C B ARG A 1 103 ? 59.335 14.914 3.244 0.67 32.73 1297 ARG A C 1
ATOM 745 O O A ARG A 1 103 ? 58.612 15.342 4.128 0.33 30.86 1297 ARG A O 1
ATOM 746 O O B ARG A 1 103 ? 58.618 15.184 4.211 0.67 30.86 1297 ARG A O 1
ATOM 761 N N . TYR A 1 104 ? 60.660 14.864 3.314 1.00 28.56 1298 TYR A N 1
ATOM 762 C CA . TYR A 1 104 ? 61.401 15.386 4.446 1.00 29.05 1298 TYR A CA 1
ATOM 763 C C . TYR A 1 104 ? 62.116 16.653 3.994 1.00 29.29 1298 TYR A C 1
ATOM 764 O O . TYR A 1 104 ? 62.411 16.818 2.810 1.00 30.55 1298 TYR A O 1
ATOM 773 N N . GLY A 1 105 ? 62.380 17.567 4.927 1.00 27.66 1299 GLY A N 1
ATOM 774 C CA . GLY A 1 105 ? 63.185 18.748 4.592 1.00 26.81 1299 GLY A CA 1
ATOM 775 C C . GLY A 1 105 ? 64.676 18.457 4.695 1.00 29.55 1299 GLY A C 1
ATOM 776 O O . GLY A 1 105 ? 65.108 17.590 5.442 1.00 29.86 1299 GLY A O 1
ATOM 777 N N . VAL A 1 106 ? 65.478 19.186 3.920 1.00 25.58 1300 VAL A N 1
ATOM 778 C CA . VAL A 1 106 ? 66.931 19.042 3.936 1.00 29.55 1300 VAL A CA 1
ATOM 779 C C . VAL A 1 106 ? 67.553 20.381 4.323 1.00 32.70 1300 VAL A C 1
ATOM 780 O O . VAL A 1 106 ? 67.332 21.394 3.646 1.00 30.62 1300 VAL A O 1
ATOM 784 N N . ALA A 1 107 ? 68.382 20.371 5.365 1.00 29.77 1301 ALA A N 1
ATOM 785 C CA . ALA A 1 107 ? 69.095 21.578 5.761 1.00 34.07 1301 ALA A CA 1
ATOM 786 C C . ALA A 1 107 ? 70.222 21.874 4.783 1.00 36.03 1301 ALA A C 1
ATOM 787 O O . ALA A 1 107 ? 70.917 20.967 4.317 1.00 29.66 1301 ALA A O 1
ATOM 789 N N . ALA A 1 108 ? 70.429 23.158 4.506 1.00 34.87 1302 ALA A N 1
ATOM 790 C CA . ALA A 1 108 ? 71.427 23.567 3.537 1.00 38.82 1302 ALA A CA 1
ATOM 791 C C . ALA A 1 108 ? 72.636 24.253 4.158 1.00 55.20 1302 ALA A C 1
ATOM 792 O O . ALA A 1 108 ? 73.599 24.542 3.438 1.00 52.24 1302 ALA A O 1
ATOM 794 N N . ASN A 1 109 ? 72.638 24.508 5.463 1.00 41.40 1303 ASN A N 1
ATOM 795 C CA . ASN A 1 109 ? 73.696 25.333 6.054 1.00 53.34 1303 ASN A CA 1
ATOM 796 C C . ASN A 1 109 ? 74.316 24.632 7.253 1.00 53.66 1303 ASN A C 1
ATOM 797 O O . ASN A 1 109 ? 74.458 25.194 8.340 1.00 45.85 1303 ASN A O 1
ATOM 802 N N . ASN A 1 110 ? 74.736 23.388 7.049 1.00 47.75 1304 ASN A N 1
ATOM 803 C CA . ASN A 1 110 ? 75.230 22.589 8.155 1.00 45.80 1304 ASN A CA 1
ATOM 804 C C . ASN A 1 110 ? 76.598 23.075 8.606 1.00 45.21 1304 ASN A C 1
ATOM 805 O O . ASN A 1 110 ? 77.439 23.469 7.796 1.00 38.95 1304 ASN A O 1
ATOM 810 N N A MET A 1 111 ? 76.825 23.030 9.913 0.34 43.25 1305 MET A N 1
ATOM 811 N N B MET A 1 111 ? 76.822 23.025 9.912 0.66 43.24 1305 MET A N 1
ATOM 812 C CA A MET A 1 111 ? 78.142 23.337 10.443 0.34 47.54 1305 MET A CA 1
ATOM 813 C CA B MET A 1 111 ? 78.136 23.318 10.460 0.66 47.53 1305 MET A CA 1
ATOM 814 C C A MET A 1 111 ? 79.106 22.190 10.134 0.34 50.44 1305 MET A C 1
ATOM 815 C C B MET A 1 111 ? 79.090 22.153 10.198 0.66 50.58 1305 MET A C 1
ATOM 816 O O A MET A 1 111 ? 78.731 21.155 9.571 0.34 41.14 1305 MET A O 1
ATOM 817 O O B MET A 1 111 ? 78.691 21.074 9.742 0.66 40.65 1305 MET A O 1
ATOM 826 N N . LYS A 1 112 ? 80.369 22.381 10.527 1.00 51.28 1306 LYS A N 1
ATOM 827 C CA . LYS A 1 112 ? 81.438 21.485 10.086 1.00 50.81 1306 LYS A CA 1
ATOM 828 C C . LYS A 1 112 ? 81.233 20.046 10.560 1.00 42.20 1306 LYS A C 1
ATOM 829 O O . LYS A 1 112 ? 81.486 19.100 9.805 1.00 45.07 1306 LYS A O 1
ATOM 835 N N . GLN A 1 113 ? 80.779 19.852 11.800 1.00 44.00 1307 GLN A N 1
ATOM 836 C CA . GLN A 1 113 ? 80.644 18.495 12.315 1.00 41.53 1307 GLN A CA 1
ATOM 837 C C . GLN A 1 113 ? 79.374 17.778 11.855 1.00 45.71 1307 GLN A C 1
ATOM 838 O O . GLN A 1 113 ? 79.251 16.576 12.116 1.00 39.26 1307 GLN A O 1
ATOM 844 N N . VAL A 1 114 ? 78.443 18.455 11.178 1.00 37.46 1308 VAL A N 1
ATOM 845 C CA . VAL A 1 114 ? 77.156 17.865 10.782 1.00 38.44 1308 VAL A CA 1
ATOM 846 C C . VAL A 1 114 ? 77.191 17.521 9.296 1.00 41.65 1308 VAL A C 1
ATOM 847 O O . VAL A 1 114 ? 77.282 18.418 8.452 1.00 42.12 1308 VAL A O 1
ATOM 851 N N A LYS A 1 115 ? 77.100 16.231 8.962 0.50 39.14 1309 LYS A N 1
ATOM 852 N N B LYS A 1 115 ? 77.087 16.227 8.981 0.50 39.13 1309 LYS A N 1
ATOM 853 C CA A LYS A 1 115 ? 77.085 15.860 7.548 0.50 36.12 1309 LYS A CA 1
ATOM 854 C CA B LYS A 1 115 ? 77.077 15.787 7.587 0.50 36.16 1309 LYS A CA 1
ATOM 855 C C A LYS A 1 115 ? 75.726 16.117 6.901 0.50 38.53 1309 LYS A C 1
ATOM 856 C C B LYS A 1 115 ? 75.741 16.087 6.913 0.50 38.52 1309 LYS A C 1
ATOM 857 O O A LYS A 1 115 ? 75.661 16.612 5.770 0.50 37.74 1309 LYS A O 1
ATOM 858 O O B 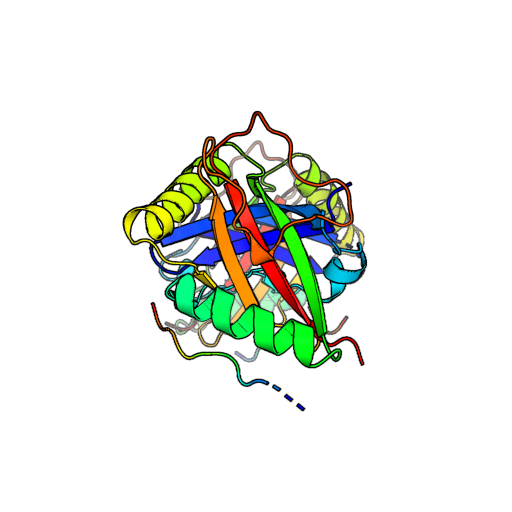LYS A 1 115 ? 75.703 16.574 5.777 0.50 37.73 1309 LYS A O 1
ATOM 869 N N . ASP A 1 116 ? 74.631 15.774 7.583 1.00 33.81 1310 ASP A N 1
ATOM 870 C CA . ASP A 1 116 ? 73.297 16.037 7.054 1.00 30.70 1310 ASP A CA 1
ATOM 871 C C . ASP A 1 116 ? 72.356 16.353 8.201 1.00 37.08 1310 ASP A C 1
ATOM 872 O O . ASP A 1 116 ? 72.549 15.891 9.333 1.00 32.42 1310 ASP A O 1
ATOM 877 N N . MET A 1 117 ? 71.314 17.109 7.885 1.00 32.84 1311 MET A N 1
ATOM 878 C CA . MET A 1 117 ? 70.174 17.219 8.787 1.00 31.99 1311 MET A CA 1
ATOM 879 C C . MET A 1 117 ? 68.878 17.224 7.994 1.00 27.67 1311 MET A C 1
ATOM 880 O O . MET A 1 117 ? 68.730 17.993 7.039 1.00 29.07 1311 MET A O 1
ATOM 885 N N . TYR A 1 118 ? 67.940 16.375 8.404 1.00 27.01 1312 TYR A N 1
ATOM 886 C CA . TYR A 1 118 ? 66.642 16.222 7.764 1.00 25.35 1312 TYR A CA 1
ATOM 887 C C . TYR A 1 118 ? 65.553 16.595 8.758 1.00 31.69 1312 TYR A C 1
ATOM 888 O O . TYR A 1 118 ? 65.683 16.363 9.965 1.00 32.66 1312 TYR A O 1
ATOM 897 N N . LEU A 1 119 ? 64.487 17.180 8.238 1.00 29.27 1313 LEU A N 1
ATOM 898 C CA . LEU A 1 119 ? 63.318 17.574 9.018 1.00 29.52 1313 LEU A CA 1
ATOM 899 C C . LEU A 1 119 ? 62.195 16.604 8.688 1.00 29.12 1313 LEU A C 1
ATOM 900 O O . LEU A 1 119 ? 61.770 16.525 7.537 1.00 27.77 1313 LEU A O 1
ATOM 905 N N . ILE A 1 120 ? 61.715 15.875 9.684 1.00 28.23 1314 ILE A N 1
ATOM 906 C CA . ILE A 1 120 ? 60.760 14.788 9.490 1.00 29.01 1314 ILE A CA 1
ATOM 907 C C . ILE A 1 120 ? 59.421 15.201 10.100 1.00 32.61 1314 ILE A C 1
ATOM 908 O O . ILE A 1 120 ? 59.350 15.465 11.310 1.00 30.02 1314 ILE A O 1
ATOM 913 N N . PRO A 1 121 ? 58.337 15.268 9.324 1.00 30.23 1315 PRO A N 1
ATOM 914 C CA . PRO A 1 121 ? 57.022 15.488 9.941 1.00 31.11 1315 PRO A CA 1
ATOM 915 C C . PRO A 1 121 ? 56.497 14.157 10.457 1.00 32.22 1315 PRO A C 1
ATOM 916 O O . PRO A 1 121 ? 56.408 13.181 9.714 1.00 41.22 1315 PRO A O 1
ATOM 920 N N . LEU A 1 122 ? 56.190 14.105 11.746 1.00 37.82 1316 LEU A N 1
ATOM 921 C CA . LEU A 1 122 ? 55.679 12.894 12.380 1.00 29.64 1316 LEU A CA 1
ATOM 922 C C . LEU A 1 122 ? 54.250 13.180 12.825 1.00 29.89 1316 LEU A C 1
ATOM 923 O O . LEU A 1 122 ? 54.032 13.953 13.765 1.00 30.09 1316 LEU A O 1
ATOM 928 N N . GLY A 1 123 ? 53.280 12.598 12.119 1.00 30.87 1317 GLY A N 1
ATOM 929 C CA . GLY A 1 123 ? 51.893 12.772 12.502 1.00 32.01 1317 GLY A CA 1
ATOM 930 C C . GLY A 1 123 ? 51.638 12.272 13.912 1.00 37.40 1317 GLY A C 1
ATOM 931 O O . GLY A 1 123 ? 52.317 11.375 14.409 1.00 34.16 1317 GLY A O 1
ATOM 932 N N . ALA A 1 124 ? 50.630 12.866 14.551 1.00 35.66 1318 ALA A N 1
ATOM 933 C CA . ALA A 1 124 ? 50.354 12.600 15.960 1.00 33.57 1318 ALA A CA 1
ATOM 934 C C . ALA A 1 124 ? 50.049 11.128 16.218 1.00 48.73 1318 ALA A C 1
ATOM 935 O O . ALA A 1 124 ? 50.371 10.608 17.290 1.00 43.94 1318 ALA A O 1
ATOM 937 N N . THR A 1 125 ? 49.424 10.445 15.264 1.00 39.40 1319 THR A N 1
ATOM 938 C CA . THR A 1 125 ? 49.167 9.019 15.388 1.00 54.50 1319 THR A CA 1
ATOM 939 C C . THR A 1 125 ? 50.066 8.176 14.493 1.00 50.59 1319 THR A C 1
ATOM 940 O O . THR A 1 125 ? 49.906 6.954 14.456 1.00 59.29 1319 THR A O 1
ATOM 944 N N . ASP A 1 126 ? 51.013 8.791 13.785 1.00 56.99 1320 ASP A N 1
ATOM 945 C CA . ASP A 1 126 ? 51.984 8.051 12.986 1.00 50.99 1320 ASP A CA 1
ATOM 946 C C . ASP A 1 126 ? 52.807 7.114 13.862 1.00 59.26 1320 ASP A C 1
ATOM 947 O O . ASP A 1 126 ? 53.029 7.361 15.053 1.00 55.18 1320 ASP A O 1
ATOM 952 N N . LYS A 1 127 ? 53.284 6.038 13.245 1.00 60.46 1321 LYS A N 1
ATOM 953 C CA . LYS A 1 127 ? 54.262 5.163 13.871 1.00 69.51 1321 LYS A CA 1
ATOM 954 C C . LYS A 1 127 ? 55.650 5.720 13.587 1.00 64.43 1321 LYS A C 1
ATOM 955 O O . LYS A 1 127 ? 55.924 6.202 12.482 1.00 66.31 1321 LYS A O 1
ATOM 961 N N . ILE A 1 128 ? 56.520 5.661 14.587 1.00 63.23 1322 ILE A N 1
ATOM 962 C CA . ILE A 1 128 ? 57.886 6.152 14.431 1.00 66.00 1322 ILE A CA 1
ATOM 963 C C . ILE A 1 128 ? 58.566 5.413 13.281 1.00 73.26 1322 ILE A C 1
ATOM 964 O O . ILE A 1 128 ? 58.597 4.175 13.277 1.00 69.81 1322 ILE A O 1
ATOM 969 N N . PRO A 1 129 ? 59.094 6.122 12.283 1.00 76.57 1323 PRO A N 1
ATOM 970 C CA . PRO A 1 129 ? 59.799 5.454 11.178 1.00 69.66 1323 PRO A CA 1
ATOM 971 C C . PRO A 1 129 ? 60.877 4.504 11.680 1.00 74.64 1323 PRO A C 1
ATOM 972 O O . PRO A 1 129 ? 61.767 4.884 12.453 1.00 61.41 1323 PRO A O 1
ATOM 976 N N . HIS A 1 130 ? 60.807 3.262 11.202 1.00 75.17 1324 HIS A N 1
ATOM 977 C CA . HIS A 1 130 ? 61.494 2.169 11.878 1.00 68.69 1324 HIS A CA 1
ATOM 978 C C . HIS A 1 130 ? 63.022 2.268 11.912 1.00 68.96 1324 HIS A C 1
ATOM 979 O O . HIS A 1 130 ? 63.606 1.737 12.874 1.00 63.23 1324 HIS A O 1
ATOM 986 N N . PRO A 1 131 ? 63.725 2.901 10.966 1.00 55.52 1325 PRO A N 1
ATOM 987 C CA . PRO A 1 131 ? 65.187 3.004 11.116 1.00 67.26 1325 PRO A CA 1
ATOM 988 C C . PRO A 1 131 ? 65.641 3.787 12.346 1.00 69.00 1325 PRO A C 1
ATOM 989 O O . PRO A 1 131 ? 66.758 3.550 12.823 1.00 59.20 1325 PRO A O 1
ATOM 993 N N . LEU A 1 132 ? 64.818 4.701 12.881 1.00 63.41 1326 LEU A N 1
ATOM 994 C CA . LEU A 1 132 ? 65.194 5.452 14.079 1.00 62.96 1326 LEU A CA 1
ATOM 995 C C . LEU A 1 132 ? 64.909 4.692 15.367 1.00 66.18 1326 LEU A C 1
ATOM 996 O O . LEU A 1 132 ? 65.402 5.087 16.431 1.00 71.60 1326 LEU A O 1
ATOM 1001 N N . VAL A 1 133 ? 64.115 3.631 15.290 1.00 70.21 1327 VAL A N 1
ATOM 1002 C CA . VAL A 1 133 ? 63.796 2.757 16.417 1.00 77.84 1327 VAL A CA 1
ATOM 1003 C C . VAL A 1 133 ? 64.963 1.788 16.590 1.00 85.05 1327 VAL A C 1
ATOM 1004 O O . VAL A 1 133 ? 65.575 1.382 15.591 1.00 75.00 1327 VAL A O 1
ATOM 1008 N N . PRO A 1 134 ? 65.342 1.420 17.827 1.00 86.70 1328 PRO A N 1
ATOM 1009 C CA . PRO A 1 134 ? 64.793 2.000 19.051 1.00 82.49 1328 PRO A CA 1
ATOM 1010 C C . PRO A 1 134 ? 65.556 3.254 19.422 1.00 70.90 1328 PRO A C 1
ATOM 1011 O O . PRO A 1 134 ? 66.683 3.450 18.962 1.00 62.72 1328 PRO A O 1
ATOM 1015 N N . PHE A 1 135 ? 64.937 4.098 20.237 1.00 66.49 1329 PHE A N 1
ATOM 1016 C CA . PHE A 1 135 ? 65.587 5.315 20.688 1.00 68.55 1329 PHE A CA 1
ATOM 1017 C C . PHE A 1 135 ? 66.568 5.000 21.815 1.00 67.22 1329 PHE A C 1
ATOM 1018 O O . PHE A 1 135 ? 66.341 4.107 22.635 1.00 67.97 1329 PHE A O 1
ATOM 1026 N N . ASP A 1 136 ? 67.674 5.737 21.840 1.00 65.37 1330 ASP A N 1
ATOM 1027 C CA . ASP A 1 136 ? 68.646 5.680 22.930 1.00 63.22 1330 ASP A CA 1
ATOM 1028 C C . ASP A 1 136 ? 68.658 7.064 23.580 1.00 61.23 1330 ASP A C 1
ATOM 1029 O O . ASP A 1 136 ? 69.473 7.927 23.234 1.00 58.94 1330 ASP A O 1
ATOM 1034 N N . GLY A 1 137 ? 67.748 7.265 24.529 1.00 52.55 1331 GLY A N 1
ATOM 1035 C CA . GLY A 1 137 ? 67.525 8.554 25.145 1.00 49.32 1331 GLY A CA 1
ATOM 1036 C C . GLY A 1 137 ? 66.071 8.665 25.559 1.00 53.25 1331 GLY A C 1
ATOM 1037 O O . GLY A 1 137 ? 65.356 7.658 25.595 1.00 56.86 1331 GLY A O 1
ATOM 1038 N N . PRO A 1 138 ? 65.593 9.885 25.849 1.00 43.61 1332 PRO A N 1
ATOM 1039 C CA . PRO A 1 138 ? 64.220 10.032 26.383 1.00 43.28 1332 PRO A CA 1
ATOM 1040 C C . PRO A 1 138 ? 63.140 9.476 25.469 1.00 48.37 1332 PRO A C 1
ATOM 1041 O O . PRO A 1 138 ? 62.072 9.080 25.950 1.00 50.17 1332 PRO A O 1
ATOM 1045 N N . GLY A 1 139 ? 63.377 9.441 24.162 1.00 39.68 1333 GLY A N 1
ATOM 1046 C CA . GLY A 1 139 ? 62.365 8.880 23.294 1.00 38.30 1333 GLY A CA 1
ATOM 1047 C C . GLY A 1 139 ? 61.207 9.845 23.094 1.00 42.80 1333 GLY A C 1
ATOM 1048 O O . GLY A 1 139 ? 61.296 11.045 23.375 1.00 39.11 1333 GLY A O 1
ATOM 1049 N N . LEU A 1 140 ? 60.101 9.290 22.596 1.00 39.03 1334 LEU A N 1
ATOM 1050 C CA . LEU A 1 140 ? 58.901 10.046 22.265 1.00 47.41 1334 LEU A CA 1
ATOM 1051 C C . LEU A 1 140 ? 57.712 9.443 22.987 1.00 43.63 1334 LEU A C 1
ATOM 1052 O O . LEU A 1 140 ? 57.522 8.223 22.965 1.00 44.02 1334 LEU A O 1
ATOM 1057 N N . GLU A 1 141 ? 56.893 10.299 23.572 1.00 47.11 1335 GLU A N 1
ATOM 1058 C CA . GLU A 1 141 ? 55.669 9.860 24.207 1.00 44.83 1335 GLU A CA 1
ATOM 1059 C C . GLU A 1 141 ? 54.661 9.403 23.154 1.00 46.51 1335 GLU A C 1
ATOM 1060 O O . GLU A 1 141 ? 54.723 9.784 21.980 1.00 40.66 1335 GLU A O 1
ATOM 1066 N N . LEU A 1 142 ? 53.732 8.547 23.583 1.00 41.74 1336 LEU A N 1
ATOM 1067 C CA . LEU A 1 142 ? 52.713 8.050 22.665 1.00 37.99 1336 LEU A CA 1
ATOM 1068 C C . LEU A 1 142 ? 51.715 9.142 22.291 1.00 37.29 1336 LEU A C 1
ATOM 1069 O O . LEU A 1 142 ? 51.257 9.215 21.146 1.00 41.31 1336 LEU A O 1
ATOM 1074 N N . HIS A 1 143 ? 51.335 9.965 23.252 1.00 37.43 1337 HIS A N 1
ATOM 1075 C CA . HIS A 1 143 ? 50.273 10.946 23.079 1.00 40.27 1337 HIS A CA 1
ATOM 1076 C C . HIS A 1 143 ? 50.926 12.291 22.798 1.00 33.14 1337 HIS A C 1
ATOM 1077 O O . HIS A 1 143 ? 51.536 12.880 23.688 1.00 40.80 1337 HIS A O 1
ATOM 1084 N N . ARG A 1 144 ? 50.809 12.782 21.571 1.00 40.68 1338 ARG A N 1
ATOM 1085 C CA . ARG A 1 144 ? 51.635 13.912 21.169 1.00 37.85 1338 ARG A CA 1
ATOM 1086 C C . ARG A 1 144 ? 50.946 14.664 20.038 1.00 41.38 1338 ARG A C 1
ATOM 1087 O O . ARG A 1 144 ? 50.068 14.117 19.356 1.00 33.17 1338 ARG A O 1
ATOM 1095 N N . PRO A 1 145 ? 51.307 15.919 19.816 1.00 38.11 1339 PRO A N 1
ATOM 1096 C CA . PRO A 1 145 ? 50.785 16.645 18.664 1.00 35.89 1339 PRO A CA 1
ATOM 1097 C C . PRO A 1 145 ? 51.536 16.203 17.417 1.00 31.05 1339 PRO A C 1
ATOM 1098 O O . PRO A 1 145 ? 52.471 15.397 17.475 1.00 33.95 1339 PRO A O 1
ATOM 1102 N N . ASN A 1 146 ? 51.109 16.743 16.278 1.00 33.71 1340 ASN A N 1
ATOM 1103 C CA . ASN A 1 146 ? 51.930 16.690 15.075 1.00 35.45 1340 ASN A CA 1
ATOM 1104 C C . ASN A 1 146 ? 53.292 17.326 15.368 1.00 35.09 1340 ASN A C 1
ATOM 1105 O O . ASN A 1 146 ? 53.366 18.429 15.923 1.00 30.49 1340 ASN A O 1
ATOM 1110 N N . LEU A 1 147 ? 54.368 16.620 15.025 1.00 29.91 1341 LEU A N 1
ATOM 1111 C CA . LEU A 1 147 ? 55.718 17.021 15.404 1.00 29.64 1341 LEU A CA 1
ATOM 1112 C C . LEU A 1 147 ? 56.617 17.157 14.184 1.00 34.70 1341 LEU A C 1
ATOM 1113 O O . LEU A 1 147 ? 56.488 16.412 13.212 1.00 30.66 1341 LEU A O 1
ATOM 1118 N N . LEU A 1 148 ? 57.557 18.098 14.261 1.00 32.21 1342 LEU A N 1
ATOM 1119 C CA . LEU A 1 148 ? 58.742 18.109 13.412 1.00 27.21 1342 LEU A CA 1
ATOM 1120 C C . LEU A 1 148 ? 59.895 17.504 14.216 1.00 28.61 1342 LEU A C 1
ATOM 1121 O O . LEU A 1 148 ? 60.220 17.985 15.308 1.00 31.76 1342 LEU A O 1
ATOM 1126 N N . LEU A 1 149 ? 60.482 16.440 13.699 1.00 27.58 1343 LEU A N 1
ATOM 1127 C CA . LEU A 1 149 ? 61.709 15.885 14.244 1.00 28.29 1343 LEU A CA 1
ATOM 1128 C C . LEU A 1 149 ? 62.896 16.325 13.408 1.00 30.57 1343 LEU A C 1
ATOM 1129 O O . LEU A 1 149 ? 62.780 16.555 12.205 1.00 29.00 1343 LEU A O 1
ATOM 1134 N N . GLY A 1 150 ? 64.048 16.409 14.046 1.00 30.61 1344 GLY A N 1
ATOM 1135 C CA . GLY A 1 150 ? 65.273 16.665 13.320 1.00 27.18 1344 GLY A CA 1
ATOM 1136 C C . GLY A 1 150 ? 66.123 15.407 13.382 1.00 38.83 1344 GLY A C 1
ATOM 1137 O O . GLY A 1 150 ? 66.366 14.874 14.470 1.00 30.25 1344 GLY A O 1
ATOM 1138 N N . LEU A 1 151 ? 66.524 14.896 12.224 1.00 29.42 1345 LEU A N 1
ATOM 1139 C CA . LEU A 1 151 ? 67.458 13.774 12.109 1.00 28.95 1345 LEU A CA 1
ATOM 1140 C C . LEU A 1 151 ? 68.823 14.353 11.740 1.00 33.59 1345 LEU A C 1
ATOM 1141 O O . LEU A 1 151 ? 69.005 14.867 10.629 1.00 32.59 1345 LEU A O 1
ATOM 1146 N N . ILE A 1 152 ? 69.766 14.309 12.677 1.00 30.42 1346 ILE A N 1
ATOM 1147 C CA . ILE A 1 152 ? 71.076 14.936 12.518 1.00 32.33 1346 ILE A CA 1
ATOM 1148 C C . ILE A 1 152 ? 72.105 13.833 12.311 1.00 35.17 1346 ILE A C 1
ATOM 1149 O O . ILE A 1 152 ? 72.224 12.926 13.145 1.00 36.36 1346 ILE A O 1
ATOM 1154 N N . ILE A 1 153 ? 72.836 13.894 11.206 1.00 30.53 1347 ILE A N 1
ATOM 1155 C CA . ILE A 1 153 ? 73.896 12.927 10.924 1.00 32.73 1347 ILE A CA 1
ATOM 1156 C C . ILE A 1 153 ? 75.202 13.634 11.244 1.00 32.30 1347 ILE A C 1
ATOM 1157 O O . ILE A 1 153 ? 75.617 14.532 10.504 1.00 30.04 1347 ILE A O 1
ATOM 1162 N N . ARG A 1 154 ? 75.847 13.251 12.346 1.00 35.27 1348 ARG A N 1
ATOM 1163 C CA . ARG A 1 154 ? 77.008 13.974 12.854 1.00 38.24 1348 ARG A CA 1
ATOM 1164 C C . ARG A 1 154 ? 78.268 13.143 12.662 1.00 40.61 1348 ARG A C 1
ATOM 1165 O O . ARG A 1 154 ? 78.232 11.917 12.790 1.00 36.72 1348 ARG A O 1
ATOM 1173 N N . GLN A 1 155 ? 79.383 13.809 12.371 1.00 37.97 1349 GLN A N 1
ATOM 1174 C CA . GLN A 1 155 ? 80.657 13.098 12.307 1.00 51.41 1349 GLN A CA 1
ATOM 1175 C C . GLN A 1 155 ? 80.993 12.500 13.668 1.00 55.62 1349 GLN A C 1
ATOM 1176 O O . GLN A 1 155 ? 80.868 13.165 14.699 1.00 55.86 1349 GLN A O 1
ATOM 1182 N N . LYS A 1 156 ? 81.380 11.223 13.673 1.00 43.82 1350 LYS A N 1
ATOM 1183 C CA . LYS A 1 156 ? 81.749 10.532 14.903 1.00 55.78 1350 LYS A CA 1
ATOM 1184 C C . LYS A 1 156 ? 83.264 10.479 15.069 1.00 63.67 1350 LYS A C 1
ATOM 1185 O O . LYS A 1 156 ? 83.800 11.001 16.051 1.00 68.54 1350 LYS A O 1
ATOM 1191 N N . LEU A 1 157 ? 83.964 9.875 14.109 1.00 65.16 1351 LEU A N 1
ATOM 1192 C CA . LEU A 1 157 ? 85.418 9.758 14.160 1.00 79.35 1351 LEU A CA 1
ATOM 1193 C C . LEU A 1 157 ? 86.075 10.630 13.094 1.00 80.67 1351 LEU A C 1
ATOM 1194 O O . LEU A 1 157 ? 87.223 10.395 12.716 1.00 78.64 1351 LEU A O 1
ATOM 1199 N N . ASN B 1 12 ? 53.095 43.014 11.812 1.00 72.84 1206 ASN B N 1
ATOM 1200 C CA . ASN B 1 12 ? 53.384 44.437 11.641 1.00 76.91 1206 ASN B CA 1
ATOM 1201 C C . ASN B 1 12 ? 54.889 44.703 11.763 1.00 74.15 1206 ASN B C 1
ATOM 1202 O O . ASN B 1 12 ? 55.388 45.769 11.390 1.00 64.69 1206 ASN B O 1
ATOM 1207 N N . PHE B 1 13 ? 55.616 43.728 12.293 1.00 60.23 1207 PHE B N 1
ATOM 1208 C CA . PHE B 1 13 ? 57.059 43.865 12.350 1.00 51.45 1207 PHE B CA 1
ATOM 1209 C C . PHE B 1 13 ? 57.656 43.673 10.960 1.00 48.79 1207 PHE B C 1
ATOM 1210 O O . PHE B 1 13 ? 57.066 43.054 10.075 1.00 53.12 1207 PHE B O 1
ATOM 1218 N N . ILE B 1 14 ? 58.854 44.218 10.774 1.00 43.62 1208 ILE B N 1
ATOM 1219 C CA . ILE B 1 14 ? 59.538 44.103 9.496 1.00 40.83 1208 ILE B CA 1
ATOM 1220 C C . ILE B 1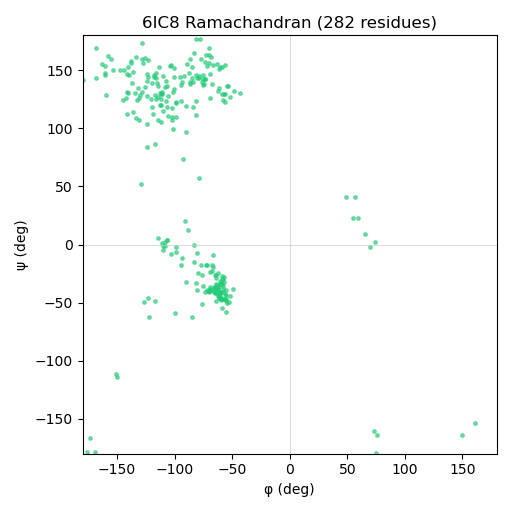 14 ? 60.651 43.067 9.516 1.00 53.65 1208 ILE B C 1
ATOM 1221 O O . ILE B 1 14 ? 61.187 42.734 8.446 1.00 60.56 1208 ILE B O 1
ATOM 1226 N N . TRP B 1 15 ? 60.985 42.513 10.683 1.00 40.07 1209 TRP B N 1
ATOM 1227 C CA . TRP B 1 15 ? 62.075 41.554 10.790 1.00 38.41 1209 TRP B CA 1
ATOM 1228 C C . TRP B 1 15 ? 62.008 40.898 12.155 1.00 40.22 1209 TRP B C 1
ATOM 1229 O O . TRP B 1 15 ? 61.661 41.549 13.141 1.00 35.30 1209 TRP B O 1
ATOM 1240 N N . LYS B 1 16 ? 62.329 39.611 12.195 1.00 34.76 1210 LYS B N 1
ATOM 1241 C CA . LYS B 1 16 ? 62.468 38.867 13.433 1.00 33.54 1210 LYS B CA 1
ATOM 1242 C C . LYS B 1 16 ? 63.779 38.110 13.330 1.00 39.50 1210 LYS B C 1
ATOM 1243 O O . LYS B 1 16 ? 64.083 37.541 12.275 1.00 35.85 1210 LYS B O 1
ATOM 1249 N N . GLY B 1 17 ? 64.574 38.131 14.390 1.00 33.56 1211 GLY B N 1
ATOM 1250 C CA . GLY B 1 17 ? 65.869 37.479 14.308 1.00 30.08 1211 GLY B CA 1
ATOM 1251 C C . GLY B 1 17 ? 66.578 37.541 15.639 1.00 34.94 1211 GLY B C 1
ATOM 1252 O O . GLY B 1 17 ? 66.064 38.077 16.627 1.00 33.74 1211 GLY B O 1
ATOM 1253 N N . PHE B 1 18 ? 67.779 36.994 15.639 1.00 32.93 1212 PHE B N 1
ATOM 1254 C CA . PHE B 1 18 ? 68.684 37.082 16.769 1.00 31.57 1212 PHE B CA 1
ATOM 1255 C C . PHE B 1 18 ? 69.484 38.372 16.719 1.00 31.81 1212 PHE B C 1
ATOM 1256 O O . PHE B 1 18 ? 69.928 38.813 15.652 1.00 28.66 1212 PHE B O 1
ATOM 1264 N N . ILE B 1 19 ? 69.728 38.938 17.890 1.00 30.13 1213 ILE B N 1
ATOM 1265 C CA . ILE B 1 19 ? 70.870 39.818 18.088 1.00 29.48 1213 ILE B CA 1
ATOM 1266 C C . ILE B 1 19 ? 71.828 39.073 19.000 1.00 32.56 1213 ILE B C 1
ATOM 1267 O O . ILE B 1 19 ? 71.409 38.525 20.021 1.00 29.22 1213 ILE B O 1
ATOM 1272 N N . ASN B 1 20 ? 73.102 39.026 18.621 1.00 31.61 1214 ASN B N 1
ATOM 1273 C CA . ASN B 1 20 ? 74.092 38.249 19.353 1.00 34.01 1214 ASN B CA 1
ATOM 1274 C C . ASN B 1 20 ? 75.323 39.112 19.577 1.00 38.87 1214 ASN B C 1
ATOM 1275 O O . ASN B 1 20 ? 75.888 39.661 18.629 1.00 41.21 1214 ASN B O 1
ATOM 1280 N N . MET B 1 21 ? 75.717 39.260 20.830 1.00 35.14 1215 MET B N 1
ATOM 1281 C CA . MET B 1 21 ? 76.975 39.921 21.158 1.00 39.81 1215 MET B CA 1
ATOM 1282 C C . MET B 1 21 ? 77.746 38.921 21.998 1.00 44.79 1215 MET B C 1
ATOM 1283 O O . MET B 1 21 ? 77.396 38.697 23.172 1.00 41.22 1215 MET B O 1
ATOM 1288 N N . PRO B 1 22 ? 78.757 38.263 21.421 1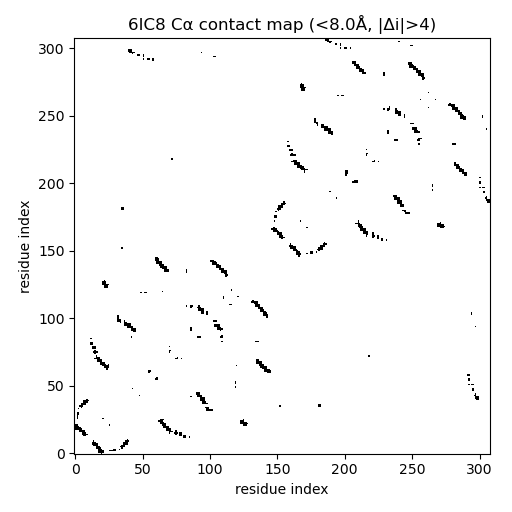.00 47.76 1216 PRO B N 1
ATOM 1289 C CA . PRO B 1 22 ? 79.492 37.203 22.130 1.00 51.87 1216 PRO B CA 1
ATOM 1290 C C . PRO B 1 22 ? 79.819 37.532 23.576 1.00 45.44 1216 PRO B C 1
ATOM 1291 O O . PRO B 1 22 ? 80.290 38.633 23.882 1.00 46.07 1216 PRO B O 1
ATOM 1295 N N . SER B 1 23 ? 79.499 36.583 24.461 1.00 45.74 1217 SER B N 1
ATOM 1296 C CA . SER B 1 23 ? 79.719 36.645 25.911 1.00 43.82 1217 SER B CA 1
ATOM 1297 C C . SER B 1 23 ? 79.095 37.890 26.567 1.00 56.53 1217 SER B C 1
ATOM 1298 O O . SER B 1 23 ? 79.504 38.296 27.663 1.00 54.52 1217 SER B O 1
ATOM 1301 N N B VAL B 1 24 ? 78.084 38.499 25.941 1.00 47.35 1218 VAL B N 1
ATOM 1302 C CA B VAL B 1 24 ? 77.291 39.525 26.605 1.00 40.33 1218 VAL B CA 1
ATOM 1303 C C B VAL B 1 24 ? 75.828 39.105 26.605 1.00 39.02 1218 VAL B C 1
ATOM 1304 O O B VAL B 1 24 ? 75.227 38.923 27.664 1.00 40.74 1218 VAL B O 1
ATOM 1308 N N . ALA B 1 25 ? 75.241 38.962 25.424 1.00 31.15 1219 ALA B N 1
ATOM 1309 C CA . ALA B 1 25 ? 73.808 38.704 25.336 1.00 30.72 1219 ALA B CA 1
ATOM 1310 C C . ALA B 1 25 ? 73.488 38.119 23.969 1.00 36.22 1219 ALA B C 1
ATOM 1311 O O . ALA B 1 25 ? 74.114 38.479 22.965 1.00 38.32 1219 ALA B O 1
ATOM 1313 N N . LYS B 1 26 ? 72.500 37.221 23.947 1.00 34.80 1220 LYS B N 1
ATOM 1314 C CA . LYS B 1 26 ? 71.905 36.689 22.725 1.00 36.33 1220 LYS B CA 1
ATOM 1315 C C . LYS B 1 26 ? 70.403 36.544 22.937 1.00 34.60 1220 LYS B C 1
ATOM 1316 O O . LYS B 1 26 ? 69.976 35.990 23.953 1.00 37.36 1220 LYS B O 1
ATOM 1322 N N . PHE B 1 27 ? 69.599 37.035 21.996 1.00 32.89 1221 PHE B N 1
ATOM 1323 C CA . PHE B 1 27 ? 68.154 36.988 22.202 1.00 32.01 1221 PHE B CA 1
ATOM 1324 C C . PHE B 1 27 ? 67.438 37.195 20.879 1.00 28.38 1221 PHE B C 1
ATOM 1325 O O . PHE B 1 27 ? 67.978 37.794 19.939 1.00 33.81 1221 PHE B O 1
ATOM 1333 N N . VAL B 1 28 ? 66.202 36.676 20.817 1.00 29.20 1222 VAL B N 1
ATOM 1334 C CA . VAL B 1 28 ? 65.331 36.843 19.658 1.00 31.28 1222 VAL B CA 1
ATOM 1335 C C . VAL B 1 28 ? 64.560 38.147 19.802 1.00 34.01 1222 VAL B C 1
ATOM 1336 O O . VAL B 1 28 ? 64.053 38.472 20.883 1.00 31.58 1222 VAL B O 1
ATOM 1340 N N . THR B 1 29 ? 64.439 38.887 18.709 1.00 25.40 1223 THR B N 1
ATOM 1341 C CA . THR B 1 29 ? 63.794 40.183 18.768 1.00 37.03 1223 THR B CA 1
ATOM 1342 C C . THR B 1 29 ? 63.003 40.428 17.488 1.00 32.96 1223 THR B C 1
ATOM 1343 O O . THR B 1 29 ? 63.336 39.907 16.425 1.00 34.95 1223 THR B O 1
ATOM 1347 N N . LYS B 1 30 ? 61.929 41.193 17.603 1.00 32.99 1224 LYS B N 1
ATOM 1348 C CA . LYS B 1 30 ? 61.236 41.744 16.447 1.00 42.34 1224 LYS B CA 1
ATOM 1349 C C . LYS B 1 30 ? 61.648 43.198 16.258 1.00 41.34 1224 LYS B C 1
ATOM 1350 O O . LYS B 1 30 ? 61.872 43.922 17.228 1.00 40.27 1224 LYS B O 1
ATOM 1356 N N . ALA B 1 31 ? 61.751 43.626 15.008 1.00 32.33 1225 ALA B N 1
ATOM 1357 C CA . ALA B 1 31 ? 62.066 45.018 14.696 1.00 30.28 1225 ALA B CA 1
ATOM 1358 C C . ALA B 1 31 ? 60.838 45.682 14.089 1.00 44.54 1225 ALA B C 1
ATOM 1359 O O . ALA B 1 31 ? 60.238 45.143 13.153 1.00 39.47 1225 ALA B O 1
ATOM 1361 N N . TYR B 1 32 ? 60.464 46.834 14.629 1.00 34.02 1226 TYR B N 1
ATOM 1362 C CA . TYR B 1 32 ? 59.359 47.638 14.136 1.00 33.14 1226 TYR B CA 1
ATOM 1363 C C . TYR B 1 32 ? 59.883 48.951 13.563 1.00 42.75 1226 TYR B C 1
ATOM 1364 O O . TYR B 1 32 ? 60.945 49.433 13.971 1.00 39.08 1226 TYR B O 1
ATOM 1373 N N . PRO B 1 33 ? 59.178 49.547 12.609 1.00 46.21 1227 PRO B N 1
ATOM 1374 C CA . PRO B 1 33 ? 59.683 50.780 11.995 1.00 39.73 1227 PRO B CA 1
ATOM 1375 C C . PRO B 1 33 ? 59.510 51.970 12.919 1.00 43.15 1227 PRO B C 1
ATOM 1376 O O . PRO B 1 33 ? 58.565 52.050 13.711 1.00 38.57 1227 PRO B O 1
ATOM 1380 N N . VAL B 1 34 ? 60.471 52.889 12.837 1.00 37.11 1228 VAL B N 1
ATOM 1381 C CA . VAL B 1 34 ? 60.451 54.135 13.592 1.00 40.16 1228 VAL B CA 1
ATOM 1382 C C . VAL B 1 34 ? 60.544 55.344 12.667 1.00 44.14 1228 VAL B C 1
ATOM 1383 O O . VAL B 1 34 ? 59.783 56.307 12.807 1.00 47.92 1228 VAL B O 1
ATOM 1387 N N . SER B 1 35 ? 61.464 55.305 11.704 1.00 47.89 1229 SER B N 1
ATOM 1388 C CA . SER B 1 35 ? 61.667 56.422 10.790 1.00 52.82 1229 SER B CA 1
ATOM 1389 C C . SER B 1 35 ? 62.398 55.928 9.548 1.00 54.78 1229 SER B C 1
ATOM 1390 O O . SER B 1 35 ? 63.134 54.940 9.596 1.00 47.39 1229 SER B O 1
ATOM 1393 N N . GLY B 1 36 ? 62.194 56.630 8.434 1.00 55.61 1230 GLY B N 1
ATOM 1394 C CA . GLY B 1 36 ? 62.689 56.156 7.157 1.00 56.37 1230 GLY B CA 1
ATOM 1395 C C . GLY B 1 36 ? 61.856 55.012 6.599 1.00 64.05 1230 GLY B C 1
ATOM 1396 O O . GLY B 1 36 ? 60.872 54.558 7.188 1.00 77.51 1230 GLY B O 1
ATOM 1397 N N . SER B 1 37 ? 62.285 54.525 5.433 1.00 69.52 1231 SER B N 1
ATOM 1398 C CA . SER B 1 37 ? 61.558 53.477 4.722 1.00 76.00 1231 SER B CA 1
ATOM 1399 C C . SER B 1 37 ? 62.045 52.100 5.157 1.00 79.29 1231 SER B C 1
ATOM 1400 O O . SER B 1 37 ? 63.229 51.785 4.970 1.00 73.19 1231 SER B O 1
ATOM 1403 N N . PRO B 1 38 ? 61.181 51.254 5.720 1.00 79.66 1232 PRO B N 1
ATOM 1404 C CA . PRO B 1 38 ? 61.611 49.909 6.122 1.00 76.68 1232 PRO B CA 1
ATOM 1405 C C . PRO B 1 38 ? 61.425 48.872 5.023 1.00 82.12 1232 PRO B C 1
ATOM 1406 O O . PRO B 1 38 ? 61.365 47.670 5.301 1.00 80.66 1232 PRO B O 1
ATOM 1410 N N . GLU B 1 39 ? 61.325 49.318 3.776 1.00 78.95 1233 GLU B N 1
ATOM 1411 C CA . GLU B 1 39 ? 61.164 48.390 2.666 1.00 87.65 1233 GLU B CA 1
ATOM 1412 C C . GLU B 1 39 ? 62.488 47.703 2.348 1.00 83.89 1233 GLU B C 1
ATOM 1413 O O . GLU B 1 39 ? 63.556 48.318 2.431 1.00 73.04 1233 GLU B O 1
ATOM 1419 N N . TYR B 1 40 ? 62.403 46.419 1.989 1.00 77.18 1234 TYR B N 1
ATOM 1420 C CA . TYR B 1 40 ? 63.504 45.520 1.642 1.00 82.70 1234 TYR B CA 1
ATOM 1421 C C . TYR B 1 40 ? 64.318 45.068 2.852 1.00 81.78 1234 TYR B C 1
ATOM 1422 O O . TYR B 1 40 ? 65.300 44.332 2.673 1.00 76.45 1234 TYR B O 1
ATOM 1431 N N . LEU B 1 41 ? 63.949 45.467 4.074 1.00 72.39 1235 LEU B N 1
ATOM 1432 C CA . LEU B 1 41 ? 64.772 45.128 5.231 1.00 61.85 1235 LEU B CA 1
ATOM 1433 C C . LEU B 1 41 ? 64.719 43.639 5.538 1.00 66.12 1235 LEU B C 1
ATOM 1434 O O . LEU B 1 41 ? 65.730 43.052 5.940 1.00 66.29 1235 LEU B O 1
ATOM 1439 N N . THR B 1 42 ? 63.551 43.011 5.355 1.00 64.20 1236 THR B N 1
ATOM 1440 C CA . THR B 1 42 ? 63.433 41.576 5.599 1.00 76.21 1236 THR B CA 1
ATOM 1441 C C . THR B 1 42 ? 64.409 40.782 4.741 1.00 73.57 1236 THR B C 1
ATOM 1442 O O . THR B 1 42 ? 64.869 39.707 5.151 1.00 76.22 1236 THR B O 1
ATOM 1446 N N . GLU B 1 43 ? 64.741 41.296 3.556 1.00 73.29 1237 GLU B N 1
ATOM 1447 C CA . GLU B 1 43 ? 65.689 40.639 2.670 1.00 74.34 1237 GLU B CA 1
ATOM 1448 C C . GLU B 1 43 ? 67.109 41.158 2.835 1.00 72.03 1237 GLU B C 1
ATOM 1449 O O . GLU B 1 43 ? 68.055 40.483 2.414 1.00 75.00 1237 GLU B O 1
ATOM 1455 N N . ASP B 1 44 ? 67.279 42.332 3.440 1.00 68.82 1238 ASP B N 1
ATOM 1456 C CA . ASP B 1 44 ? 68.589 42.943 3.615 1.00 73.01 1238 ASP B CA 1
ATOM 1457 C C . ASP B 1 44 ? 69.229 42.608 4.954 1.00 69.07 1238 ASP B C 1
ATOM 1458 O O . ASP B 1 44 ? 70.424 42.866 5.132 1.00 62.30 1238 ASP B O 1
ATOM 1463 N N . LEU B 1 45 ? 68.475 42.032 5.891 1.00 61.00 1239 LEU B N 1
ATOM 1464 C CA . LEU B 1 45 ? 69.056 41.749 7.190 1.00 58.81 1239 LEU B CA 1
ATOM 1465 C C . LEU B 1 45 ? 69.294 40.254 7.367 1.00 52.00 1239 LEU B C 1
ATOM 1466 O O . LEU B 1 45 ? 68.469 39.434 6.948 1.00 54.43 1239 LEU B O 1
ATOM 1471 N N . PRO B 1 46 ? 70.406 39.882 7.985 1.00 50.46 1240 PRO B N 1
ATOM 1472 C CA . PRO B 1 46 ? 70.670 38.466 8.246 1.00 52.42 1240 PRO B CA 1
ATOM 1473 C C . PRO B 1 46 ? 69.726 37.921 9.305 1.00 47.20 1240 PRO B C 1
ATOM 1474 O O . PRO B 1 46 ? 69.089 38.666 10.050 1.00 49.69 1240 PRO B O 1
ATOM 1478 N N . ASP B 1 47 ? 69.636 36.592 9.369 1.00 47.82 1241 ASP B N 1
ATOM 1479 C CA . ASP B 1 47 ? 68.787 35.984 10.386 1.00 45.39 1241 ASP B CA 1
ATOM 1480 C C . ASP B 1 47 ? 69.333 36.231 11.787 1.00 44.67 1241 ASP B C 1
ATOM 1481 O O . ASP B 1 47 ? 68.587 36.117 12.768 1.00 36.67 1241 ASP B O 1
ATOM 1486 N N . SER B 1 48 ? 70.613 36.572 11.898 1.00 38.56 1242 SER B N 1
ATOM 1487 C CA . SER B 1 48 ? 71.252 36.776 13.194 1.00 37.31 1242 SER B CA 1
ATOM 1488 C C . SER B 1 48 ? 72.204 37.955 13.056 1.00 42.97 1242 SER B C 1
ATOM 1489 O O . SER B 1 48 ? 73.196 37.862 12.327 1.00 49.24 1242 SER B O 1
ATOM 1492 N N . ILE B 1 49 ? 71.890 39.065 13.730 1.00 38.14 1243 ILE B N 1
ATOM 1493 C CA . ILE B 1 49 ? 72.726 40.265 13.719 1.00 32.43 1243 ILE B CA 1
ATOM 1494 C C . ILE B 1 49 ? 73.836 40.131 14.756 1.00 38.63 1243 ILE B C 1
ATOM 1495 O O . ILE B 1 49 ? 73.565 40.064 15.962 1.00 37.07 1243 ILE B O 1
ATOM 1500 N N . GLN B 1 50 ? 75.091 40.149 14.296 1.00 33.61 1244 GLN B N 1
ATOM 1501 C CA . GLN B 1 50 ? 76.255 40.009 15.175 1.00 35.14 1244 GLN B CA 1
ATOM 1502 C C . GLN B 1 50 ? 76.772 41.381 15.577 1.00 33.68 1244 GLN B C 1
ATOM 1503 O O . GLN B 1 50 ? 77.110 42.195 14.715 1.00 42.92 1244 GLN B O 1
ATOM 1509 N N . VAL B 1 51 ? 76.858 41.626 16.880 1.00 33.20 1245 VAL B N 1
ATOM 1510 C CA . VAL B 1 51 ? 77.465 42.847 17.385 1.00 38.22 1245 VAL B CA 1
ATOM 1511 C C . VAL B 1 51 ? 78.977 42.644 17.377 1.00 46.21 1245 VAL B C 1
ATOM 1512 O O . VAL B 1 51 ? 79.503 41.841 18.146 1.00 44.76 1245 VAL B O 1
ATOM 1516 N N . GLY B 1 52 ? 79.675 43.367 16.508 1.00 43.65 1246 GLY B N 1
ATOM 1517 C CA . GLY B 1 52 ? 81.107 43.174 16.358 1.00 49.86 1246 GLY B CA 1
ATOM 1518 C C . GLY B 1 52 ? 81.986 44.311 16.852 1.00 50.25 1246 GLY B C 1
ATOM 1519 O O . GLY B 1 52 ? 83.216 44.239 16.733 1.00 47.84 1246 GLY B O 1
ATOM 1520 N N . GLY B 1 53 ? 81.390 45.363 17.404 1.00 36.11 1247 GLY B N 1
ATOM 1521 C CA . GLY B 1 53 ? 82.203 46.470 17.880 1.00 42.63 1247 GLY B CA 1
ATOM 1522 C C . GLY B 1 53 ? 81.427 47.453 18.730 1.00 35.83 1247 GLY B C 1
ATOM 1523 O O . GLY B 1 53 ? 80.195 47.405 18.817 1.00 38.15 1247 GLY B O 1
ATOM 1524 N N . ARG B 1 54 ? 82.186 48.348 19.370 1.00 39.32 1248 ARG B N 1
ATOM 1525 C CA . ARG B 1 54 ? 81.657 49.453 20.161 1.00 38.28 1248 ARG B CA 1
ATOM 1526 C C . ARG B 1 54 ? 82.139 50.765 19.568 1.00 39.50 1248 ARG B C 1
ATOM 1527 O O . ARG B 1 54 ? 83.313 50.898 19.206 1.00 40.48 1248 ARG B O 1
ATOM 1535 N N . ILE B 1 55 ? 81.252 51.753 19.509 1.00 37.17 1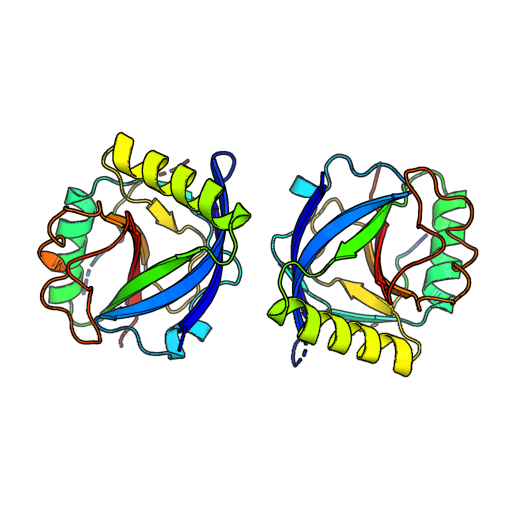249 ILE B N 1
ATOM 1536 C CA . ILE B 1 55 ? 81.596 53.026 18.893 1.00 35.10 1249 ILE B CA 1
ATOM 1537 C C . ILE B 1 55 ? 81.008 54.164 19.724 1.00 42.80 1249 ILE B C 1
ATOM 1538 O O . ILE B 1 55 ? 79.946 54.037 20.341 1.00 37.56 1249 ILE B O 1
ATOM 1543 N N . SER B 1 56 ? 81.726 55.277 19.772 1.00 32.79 1250 SER B N 1
ATOM 1544 C CA . SER B 1 56 ? 81.264 56.390 20.586 1.00 36.67 1250 SER B CA 1
ATOM 1545 C C . SER B 1 56 ? 80.078 57.079 19.910 1.00 43.47 1250 SER B C 1
ATOM 1546 O O . SER B 1 56 ? 80.051 57.201 18.681 1.00 39.27 1250 SER B O 1
ATOM 1549 N N . PRO B 1 57 ? 79.084 57.536 20.682 1.00 34.30 1251 PRO B N 1
ATOM 1550 C CA . PRO B 1 57 ? 77.902 58.149 20.052 1.00 41.77 1251 PRO B CA 1
ATOM 1551 C C . PRO B 1 57 ? 78.220 59.404 19.262 1.00 47.38 1251 PRO B C 1
ATOM 1552 O O . PRO B 1 57 ? 77.628 59.617 18.198 1.00 37.17 1251 PRO B O 1
ATOM 1556 N N . GLN B 1 58 ? 79.135 60.244 19.761 1.00 42.45 1252 GLN B N 1
ATOM 1557 C CA . GLN B 1 58 ? 79.508 61.462 19.049 1.00 47.58 1252 GLN B CA 1
ATOM 1558 C C . GLN B 1 58 ? 79.968 61.151 17.631 1.00 39.69 1252 GLN B C 1
ATOM 1559 O O . GLN B 1 58 ? 79.593 61.843 16.679 1.00 43.41 1252 GLN B O 1
ATOM 1565 N N . THR B 1 59 ? 80.782 60.106 17.479 1.00 38.37 1253 THR B N 1
ATOM 1566 C CA . 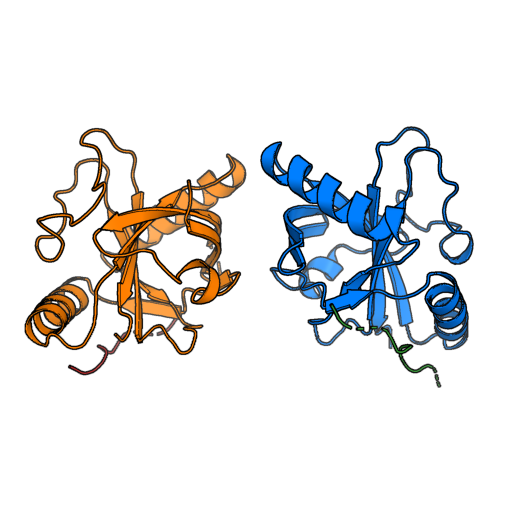THR B 1 59 ? 81.255 59.705 16.161 1.00 38.60 1253 THR B CA 1
ATOM 1567 C C . THR B 1 59 ? 80.096 59.342 15.248 1.00 48.19 1253 THR B C 1
ATOM 1568 O O . THR B 1 59 ? 80.084 59.725 14.070 1.00 39.12 1253 THR B O 1
ATOM 1572 N N . VAL B 1 60 ? 79.094 58.631 15.782 1.00 37.17 1254 VAL B N 1
ATOM 1573 C CA . VAL B 1 60 ? 77.964 58.213 14.961 1.00 32.94 1254 VAL B CA 1
ATOM 1574 C C . VAL B 1 60 ? 77.114 59.411 14.551 1.00 37.20 1254 VAL B C 1
ATOM 1575 O O . VAL B 1 60 ? 76.645 59.494 13.413 1.00 39.63 1254 VAL B O 1
ATOM 1579 N N . TRP B 1 61 ? 76.901 60.360 15.460 1.00 41.28 1255 TRP B N 1
ATOM 1580 C CA . TRP B 1 61 ? 76.034 61.492 15.127 1.00 45.85 1255 TRP B CA 1
ATOM 1581 C C . TRP B 1 61 ? 76.664 62.409 14.083 1.00 42.50 1255 TRP B C 1
ATOM 1582 O O . TRP B 1 61 ? 75.961 62.913 13.195 1.00 45.74 1255 TRP B O 1
ATOM 1593 N N . ASP B 1 62 ? 77.979 62.633 14.166 1.00 39.99 1256 ASP B N 1
ATOM 1594 C CA . ASP B 1 62 ? 78.665 63.397 13.122 1.00 46.09 1256 ASP B CA 1
ATOM 1595 C C . ASP B 1 62 ? 78.548 62.702 11.776 1.00 54.12 1256 ASP B C 1
ATOM 1596 O O . ASP B 1 62 ? 78.315 63.352 10.746 1.00 45.54 1256 ASP B O 1
ATOM 1601 N N . TYR B 1 63 ? 78.727 61.376 11.768 1.00 44.07 1257 TYR B N 1
ATOM 1602 C CA . TYR B 1 63 ? 78.563 60.594 10.547 1.00 40.75 1257 TYR B CA 1
ATOM 1603 C C . TYR B 1 63 ? 77.156 60.735 9.982 1.00 43.62 1257 TYR B C 1
ATOM 1604 O O . TYR B 1 63 ? 76.976 60.983 8.785 1.00 42.32 1257 TYR B O 1
ATOM 1613 N N . VAL B 1 64 ? 76.140 60.592 10.839 1.00 40.05 1258 VAL B N 1
ATOM 1614 C CA . VAL B 1 64 ? 74.753 60.643 10.371 1.00 37.60 1258 VAL B CA 1
ATOM 1615 C C . VAL B 1 64 ? 74.448 61.990 9.724 1.00 41.35 1258 VAL B C 1
ATOM 1616 O O . VAL B 1 64 ? 73.848 62.053 8.644 1.00 45.45 1258 VAL B O 1
ATOM 1620 N N . GLU B 1 65 ? 74.847 63.089 10.374 1.00 39.21 1259 GLU B N 1
ATOM 1621 C CA . GLU B 1 65 ? 74.620 64.403 9.772 1.00 43.90 1259 GLU B CA 1
ATOM 1622 C C . GLU B 1 65 ? 75.240 64.478 8.381 1.00 45.14 1259 GLU B C 1
ATOM 1623 O O . GLU B 1 65 ? 74.608 64.971 7.441 1.00 43.11 1259 GLU B O 1
ATOM 1629 N N . LYS B 1 66 ? 76.462 63.958 8.218 1.00 39.21 1260 LYS B N 1
ATOM 1630 C CA . LYS B 1 66 ? 77.076 63.946 6.894 1.00 44.67 1260 LYS B CA 1
ATOM 1631 C C . LYS B 1 66 ? 76.285 63.072 5.930 1.00 52.86 1260 LYS B C 1
ATOM 1632 O O . LYS B 1 66 ? 76.156 63.401 4.745 1.00 52.06 1260 LYS B O 1
ATOM 1638 N N . ILE B 1 67 ? 75.749 61.950 6.417 1.00 45.18 1261 ILE B N 1
ATOM 1639 C CA . ILE B 1 67 ? 74.999 61.058 5.538 1.00 47.90 1261 ILE B CA 1
ATOM 1640 C C . ILE B 1 67 ? 73.737 61.749 5.038 1.00 51.32 1261 ILE B C 1
ATOM 1641 O O . ILE B 1 67 ? 73.375 61.641 3.859 1.00 49.03 1261 ILE B O 1
ATOM 1646 N N . LYS B 1 68 ? 73.054 62.479 5.923 1.00 45.65 1262 LYS B N 1
ATOM 1647 C CA . LYS B 1 68 ? 71.861 63.214 5.512 1.00 60.86 1262 LYS B CA 1
ATOM 1648 C C . LYS B 1 68 ? 72.189 64.271 4.461 1.00 54.32 1262 LYS B C 1
ATOM 1649 O O . LYS B 1 68 ? 71.478 64.398 3.457 1.00 59.43 1262 LYS B O 1
ATOM 1655 N N . ALA B 1 69 ? 73.281 65.022 4.660 1.00 50.47 1263 ALA B N 1
ATOM 1656 C CA . ALA B 1 69 ? 73.625 66.083 3.716 1.00 57.51 1263 ALA B CA 1
ATOM 1657 C C . ALA B 1 69 ? 74.141 65.548 2.387 1.00 67.63 1263 ALA B C 1
ATOM 1658 O O . ALA B 1 69 ? 74.178 66.302 1.408 1.00 64.10 1263 ALA B O 1
ATOM 1660 N N . SER B 1 70 ? 74.560 64.278 2.337 1.00 56.02 1264 SER B N 1
ATOM 1661 C CA . SER B 1 70 ? 75.136 63.704 1.127 1.00 65.48 1264 SER B CA 1
ATOM 1662 C C . SER B 1 70 ? 74.080 63.301 0.110 1.00 67.20 1264 SER B C 1
ATOM 1663 O O . SER B 1 70 ? 74.385 63.223 -1.084 1.00 67.13 1264 SER B O 1
ATOM 1666 N N . GLY B 1 71 ? 72.854 63.032 0.554 1.00 58.75 1265 GLY B N 1
ATOM 1667 C CA . GLY B 1 71 ? 71.766 62.745 -0.355 1.00 68.64 1265 GLY B CA 1
ATOM 1668 C C . GLY B 1 71 ? 71.845 61.427 -1.093 1.00 76.32 1265 GLY B C 1
ATOM 1669 O O . GLY B 1 71 ? 70.916 61.105 -1.844 1.00 82.28 1265 GLY B O 1
ATOM 1670 N N . THR B 1 72 ? 72.905 60.644 -0.902 1.00 71.74 1266 THR B N 1
ATOM 1671 C CA . THR B 1 72 ? 73.096 59.411 -1.653 1.00 72.32 1266 THR B CA 1
ATOM 1672 C C . THR B 1 72 ? 72.923 58.149 -0.815 1.00 81.52 1266 THR B C 1
ATOM 1673 O O . THR B 1 72 ? 73.042 57.040 -1.349 1.00 74.32 1266 THR B O 1
ATOM 1677 N N . LYS B 1 73 ? 72.649 58.285 0.478 1.00 79.90 1267 LYS B N 1
ATOM 1678 C CA . LYS B 1 73 ? 72.268 57.168 1.326 1.00 71.93 1267 LYS B CA 1
ATOM 1679 C C . LYS B 1 73 ? 70.970 57.529 2.033 1.00 74.03 1267 LYS B C 1
ATOM 1680 O O . LYS B 1 73 ? 70.638 58.708 2.184 1.00 78.42 1267 LYS B O 1
ATOM 1686 N N . GLU B 1 74 ? 70.213 56.513 2.445 1.00 75.10 1268 GLU B N 1
ATOM 1687 C CA . GLU B 1 74 ? 69.048 56.744 3.287 1.00 75.72 1268 GLU B CA 1
ATOM 1688 C C . GLU B 1 74 ? 69.247 56.090 4.646 1.00 73.07 1268 GLU B C 1
ATOM 1689 O O . GLU B 1 74 ? 69.841 55.009 4.760 1.00 66.17 1268 GLU B O 1
ATOM 1695 N N . ILE B 1 75 ? 68.747 56.777 5.663 1.00 65.56 1269 ILE B N 1
ATOM 1696 C CA . ILE B 1 75 ? 68.832 56.371 7.057 1.00 55.72 1269 ILE B CA 1
ATOM 1697 C C . ILE B 1 75 ? 67.500 55.761 7.450 1.00 55.45 1269 ILE B C 1
ATOM 1698 O O . ILE B 1 75 ? 66.441 56.321 7.151 1.00 54.54 1269 ILE B O 1
ATOM 1703 N N . CYS B 1 76 ? 67.548 54.620 8.122 1.00 57.59 1270 CYS B N 1
ATOM 1704 C CA . CYS B 1 76 ? 66.357 53.909 8.551 1.00 43.22 1270 CYS B CA 1
ATOM 1705 C C . CYS B 1 76 ? 66.505 53.586 10.033 1.00 43.53 1270 CYS B C 1
ATOM 1706 O O . CYS B 1 76 ? 67.537 53.049 10.448 1.00 44.07 1270 CYS B O 1
ATOM 1709 N N . VAL B 1 77 ? 65.498 53.927 10.833 1.00 34.75 1271 VAL B N 1
ATOM 1710 C CA . VAL B 1 77 ? 65.522 53.651 12.269 1.00 37.23 1271 VAL B CA 1
ATOM 1711 C C . VAL B 1 77 ? 64.458 52.610 12.593 1.00 44.02 1271 VAL B C 1
ATOM 1712 O O . VAL B 1 77 ? 63.289 52.755 12.206 1.00 36.26 1271 VAL B O 1
ATOM 1716 N N . VAL B 1 78 ? 64.855 51.574 13.326 1.00 32.93 1272 VAL B N 1
ATOM 1717 C CA . VAL B 1 78 ? 63.919 50.567 13.805 1.00 33.21 1272 VAL B CA 1
ATOM 1718 C C . VAL B 1 78 ? 64.017 50.488 15.323 1.00 31.03 1272 VAL B C 1
ATOM 1719 O O . VAL B 1 78 ? 65.006 50.913 15.924 1.00 32.48 1272 VAL B O 1
ATOM 1723 N N . ARG B 1 79 ? 62.958 49.972 15.949 1.00 33.07 1273 ARG B N 1
ATOM 1724 C CA . ARG B 1 79 ? 62.962 49.690 17.381 1.00 33.87 1273 ARG B CA 1
ATOM 1725 C C . ARG B 1 79 ? 62.912 48.184 17.588 1.00 33.54 1273 ARG B C 1
ATOM 1726 O O . ARG B 1 79 ? 62.064 47.493 17.011 1.00 37.47 1273 ARG B O 1
ATOM 1734 N N . PHE B 1 80 ? 63.811 47.667 18.405 1.00 30.32 1274 PHE B N 1
ATOM 1735 C CA . PHE B 1 80 ? 63.811 46.236 18.681 1.00 26.96 1274 PHE B CA 1
ATOM 1736 C C . PHE B 1 80 ? 62.973 45.948 19.919 1.00 37.11 1274 PHE B C 1
ATOM 1737 O O . PHE B 1 80 ? 62.961 46.728 20.880 1.00 33.03 1274 PHE B O 1
ATOM 1745 N N . THR B 1 81 ? 62.301 44.802 19.900 1.00 36.84 1275 THR B N 1
ATOM 1746 C CA . THR B 1 81 ? 61.421 44.365 20.971 1.00 34.51 1275 THR B CA 1
ATOM 1747 C C . THR B 1 81 ? 61.731 42.904 21.265 1.00 36.93 1275 THR B C 1
ATOM 1748 O O . THR B 1 81 ? 61.765 42.084 20.330 1.00 40.95 1275 THR B O 1
ATOM 1752 N N . PRO B 1 82 ? 61.947 42.523 22.524 1.00 33.30 1276 PRO B N 1
ATOM 1753 C CA . PRO B 1 82 ? 62.106 41.095 22.836 1.00 35.78 1276 PRO B CA 1
ATOM 1754 C C . PRO B 1 82 ? 60.781 40.369 22.672 1.00 36.30 1276 PRO B C 1
ATOM 1755 O O . PRO B 1 82 ? 59.707 40.917 22.930 1.00 34.49 1276 PRO B O 1
ATOM 1759 N N A VAL B 1 83 ? 60.850 39.110 22.244 0.43 39.15 1277 VAL B N 1
ATOM 1760 N N B VAL B 1 83 ? 60.872 39.120 22.238 0.57 39.15 1277 VAL B N 1
ATOM 1761 C CA A VAL B 1 83 ? 59.626 38.395 21.895 0.43 42.98 1277 VAL B CA 1
ATOM 1762 C CA B VAL B 1 83 ? 59.674 38.367 21.894 0.57 43.02 1277 VAL B CA 1
ATOM 1763 C C A VAL B 1 83 ? 59.100 37.481 23.001 0.43 41.96 1277 VAL B C 1
ATOM 1764 C C B VAL B 1 83 ? 59.089 37.656 23.107 0.57 42.05 1277 VAL B C 1
ATOM 1765 O O A VAL B 1 83 ? 57.916 37.113 22.963 0.43 45.35 1277 VAL B O 1
ATOM 1766 O O B VAL B 1 83 ? 57.869 37.622 23.281 0.57 46.56 1277 VAL B O 1
ATOM 1773 N N . THR B 1 84 ? 59.931 37.093 23.969 1.00 36.05 1278 THR B N 1
ATOM 1774 C CA . THR B 1 84 ? 59.478 36.331 25.129 1.00 32.05 1278 THR B CA 1
ATOM 1775 C C . THR B 1 84 ? 60.115 36.906 26.380 1.00 37.90 1278 THR B C 1
ATOM 1776 O O . THR B 1 84 ? 61.055 37.699 26.307 1.00 30.69 1278 THR B O 1
ATOM 1780 N N . GLU B 1 85 ? 59.610 36.484 27.544 1.00 37.23 1279 GLU B N 1
ATOM 1781 C CA . GLU B 1 85 ? 60.223 36.914 28.803 1.00 34.95 1279 GLU B CA 1
ATOM 1782 C C . GLU B 1 85 ? 61.695 36.530 28.872 1.00 36.23 1279 GLU B C 1
ATOM 1783 O O . GLU B 1 85 ? 62.523 37.286 29.393 1.00 40.11 1279 GLU B O 1
ATOM 1789 N N . GLU B 1 86 ? 62.038 35.345 28.369 1.00 35.61 1280 GLU B N 1
ATOM 1790 C CA . GLU B 1 86 ? 63.429 34.910 28.373 1.00 37.56 1280 GLU B CA 1
ATOM 1791 C C . GLU B 1 86 ? 64.287 35.814 27.490 1.00 33.29 1280 GLU B C 1
ATOM 1792 O O . GLU B 1 86 ? 65.396 36.195 27.871 1.00 34.75 1280 GLU B O 1
ATOM 1798 N N . ASP B 1 87 ? 63.784 36.192 26.313 1.00 32.60 1281 ASP B N 1
ATOM 1799 C CA . ASP B 1 87 ? 64.543 37.126 25.486 1.00 33.86 1281 ASP B CA 1
ATOM 1800 C C . ASP B 1 87 ? 64.673 38.482 26.167 1.00 38.57 1281 ASP B C 1
ATOM 1801 O O . ASP B 1 87 ? 65.728 39.127 26.086 1.00 31.64 1281 ASP B O 1
ATOM 1806 N N . GLN B 1 88 ? 63.616 38.908 26.865 1.00 28.32 1282 GLN B N 1
ATOM 1807 C CA . GLN B 1 88 ? 63.630 40.201 27.547 1.00 33.90 1282 GLN B CA 1
ATOM 1808 C C . GLN B 1 88 ? 64.775 40.302 28.544 1.00 31.91 1282 GLN B C 1
ATOM 1809 O O . GLN B 1 88 ? 65.408 41.358 28.668 1.00 33.92 1282 GLN B O 1
ATOM 1815 N N . ILE B 1 89 ? 65.042 39.228 29.287 1.00 32.83 1283 ILE B N 1
ATOM 1816 C CA . ILE B 1 89 ? 66.157 39.247 30.236 1.00 32.84 1283 ILE B CA 1
ATOM 1817 C C . ILE B 1 89 ? 67.471 39.604 29.530 1.00 38.70 1283 ILE B C 1
ATOM 1818 O O . ILE B 1 89 ? 68.245 40.450 30.003 1.00 33.03 1283 ILE B O 1
ATOM 1823 N N . SER B 1 90 ? 67.748 38.967 28.387 1.00 33.05 1284 SER B N 1
ATOM 1824 C CA . SER B 1 90 ? 69.005 39.246 27.698 1.00 33.07 1284 SER B CA 1
ATOM 1825 C C . SER B 1 90 ? 68.984 40.592 26.977 1.00 32.36 1284 SER B C 1
ATOM 1826 O O . SER B 1 90 ? 70.026 41.255 26.856 1.00 33.20 1284 SER B O 1
ATOM 1829 N N . TYR B 1 91 ? 67.828 40.977 26.430 1.00 30.08 1285 TYR B N 1
ATOM 1830 C CA . TYR B 1 91 ? 67.669 42.316 25.873 1.00 26.88 1285 TYR B CA 1
ATOM 1831 C C . TYR B 1 91 ? 68.077 43.372 26.895 1.00 33.16 1285 TYR B C 1
ATOM 1832 O O . TYR B 1 91 ? 68.872 44.274 26.606 1.00 29.61 1285 TYR B O 1
ATOM 1841 N N . THR B 1 92 ? 67.546 43.256 28.109 1.00 30.56 1286 THR B N 1
ATOM 1842 C CA . THR B 1 92 ? 67.856 44.211 29.161 1.00 30.28 1286 THR B CA 1
ATOM 1843 C C . THR B 1 92 ? 69.340 44.205 29.497 1.00 34.16 1286 THR B C 1
ATOM 1844 O O . THR B 1 92 ? 69.917 45.259 29.777 1.00 36.12 1286 THR B O 1
ATOM 1848 N N . LEU B 1 93 ? 69.977 43.026 29.462 1.00 37.34 1287 LEU B N 1
ATOM 1849 C CA . LEU B 1 93 ? 71.418 42.938 29.689 1.00 31.25 1287 LEU B CA 1
ATOM 1850 C C . LEU B 1 93 ? 72.175 43.738 28.647 1.00 40.14 1287 LEU B C 1
ATOM 1851 O O . LEU B 1 93 ? 73.131 44.456 28.961 1.00 35.13 1287 LEU B O 1
ATOM 1856 N N . LEU B 1 94 ? 71.787 43.586 27.385 1.00 33.97 1288 LEU B N 1
ATOM 1857 C CA . LEU B 1 94 ? 72.495 44.292 26.326 1.00 29.53 1288 LEU B CA 1
ATOM 1858 C C . LEU B 1 94 ? 72.221 45.792 26.395 1.00 32.59 1288 LEU B C 1
ATOM 1859 O O . LEU B 1 94 ? 73.134 46.598 26.200 1.00 33.52 1288 LEU B O 1
ATOM 1864 N N . PHE B 1 95 ? 70.972 46.188 26.672 1.00 30.27 1289 PHE B N 1
ATOM 1865 C CA . PHE B 1 95 ? 70.697 47.609 26.897 1.00 27.80 1289 PHE B CA 1
ATOM 1866 C C . PHE B 1 95 ? 71.558 48.161 28.023 1.00 34.59 1289 PHE B C 1
ATOM 1867 O O . PHE B 1 95 ? 72.150 49.242 27.897 1.00 34.72 1289 PHE B O 1
ATOM 1875 N N . ALA B 1 96 ? 71.621 47.442 29.147 1.00 34.87 1290 ALA B N 1
ATOM 1876 C CA . ALA B 1 96 ? 72.435 47.917 30.265 1.00 39.04 1290 ALA B CA 1
ATOM 1877 C C . ALA B 1 96 ? 73.914 47.951 29.893 1.00 39.47 1290 ALA B C 1
ATOM 1878 O O . ALA B 1 96 ? 74.652 48.832 30.345 1.00 40.71 1290 ALA B O 1
ATOM 1880 N N . TYR B 1 97 ? 74.360 47.004 29.062 1.00 34.98 1291 TYR B N 1
ATOM 1881 C CA . TYR B 1 97 ? 75.764 46.966 28.661 1.00 34.89 1291 TYR B CA 1
ATOM 1882 C C . TYR B 1 97 ? 76.172 48.259 27.966 1.00 37.61 1291 TYR B C 1
ATOM 1883 O O . TYR B 1 97 ? 77.135 48.931 28.375 1.00 37.45 1291 TYR B O 1
ATOM 1892 N N . PHE B 1 98 ? 75.442 48.632 26.914 1.00 33.24 1292 PHE B N 1
ATOM 1893 C CA . PHE B 1 98 ? 75.810 49.806 26.134 1.00 32.44 1292 PHE B CA 1
ATOM 1894 C C . PHE B 1 98 ? 75.500 51.096 26.870 1.00 37.44 1292 PHE B C 1
ATOM 1895 O O . PHE B 1 98 ? 76.290 52.048 26.817 1.00 42.69 1292 PHE B O 1
ATOM 1903 N N . SER B 1 99 ? 74.355 51.144 27.545 1.00 36.79 1293 SER B N 1
ATOM 1904 C CA . SER B 1 99 ? 73.948 52.355 28.254 1.00 41.38 1293 SER B CA 1
ATOM 1905 C C . SER B 1 99 ? 74.994 52.759 29.280 1.00 39.19 1293 SER B C 1
ATOM 1906 O O . SER B 1 99 ? 75.402 53.922 29.350 1.00 38.45 1293 SER B O 1
ATOM 1909 N N . SER B 1 100 ? 75.465 51.794 30.062 1.00 42.18 1294 SER B N 1
ATOM 1910 C CA . SER B 1 100 ? 76.363 52.087 31.168 1.00 49.41 1294 SER B CA 1
ATOM 1911 C C . SER B 1 100 ? 77.793 52.351 30.714 1.00 50.88 1294 SER B C 1
ATOM 1912 O O . SER B 1 100 ? 78.576 52.908 31.484 1.00 55.37 1294 SER B O 1
ATOM 1915 N N . ARG B 1 101 ? 78.153 51.961 29.496 1.00 43.30 1295 ARG B N 1
ATOM 1916 C CA . ARG B 1 101 ? 79.471 52.251 28.947 1.00 43.19 1295 ARG B CA 1
ATOM 1917 C C . ARG B 1 101 ? 79.476 53.453 28.017 1.00 36.58 1295 ARG B C 1
ATOM 1918 O O . ARG B 1 101 ? 80.541 53.814 27.502 1.00 42.21 1295 ARG B O 1
ATOM 1926 N N . LYS B 1 102 ? 78.312 54.065 27.781 1.00 36.67 1296 LYS B N 1
ATOM 1927 C CA . LYS B 1 102 ? 78.169 55.241 26.920 1.00 41.69 1296 LYS B CA 1
ATOM 1928 C C . LYS B 1 102 ? 78.692 54.969 25.515 1.00 45.49 1296 LYS B C 1
ATOM 1929 O O . LYS B 1 102 ? 79.348 55.816 24.898 1.00 35.34 1296 LYS B O 1
ATOM 1935 N N . ARG B 1 103 ? 78.388 53.775 25.002 1.00 40.18 1297 ARG B N 1
ATOM 1936 C CA . ARG B 1 103 ? 78.779 53.375 23.657 1.00 35.89 1297 ARG B CA 1
ATOM 1937 C C . ARG B 1 103 ? 77.562 52.861 22.891 1.00 39.15 1297 ARG B C 1
ATOM 1938 O O . ARG B 1 103 ? 76.544 52.479 23.479 1.00 34.50 1297 ARG B O 1
ATOM 1946 N N . TYR B 1 104 ? 77.684 52.869 21.565 1.00 31.60 1298 TYR B N 1
ATOM 1947 C CA . TYR B 1 104 ? 76.772 52.199 20.650 1.00 36.01 1298 TYR B CA 1
ATOM 1948 C C . TYR B 1 104 ? 77.422 50.925 20.118 1.00 37.11 1298 TYR B C 1
ATOM 1949 O O . TYR B 1 104 ? 78.649 50.822 20.031 1.00 34.89 1298 TYR B O 1
ATOM 1958 N N . GLY B 1 105 ? 76.585 49.961 19.737 1.00 30.34 1299 GLY B N 1
ATOM 1959 C CA . GLY B 1 105 ? 77.068 48.748 19.136 1.00 30.49 1299 GLY B CA 1
ATOM 1960 C C . GLY B 1 105 ? 77.172 48.901 17.630 1.00 37.47 1299 GLY B C 1
ATOM 1961 O O . GLY B 1 105 ? 76.511 49.737 17.032 1.00 34.76 1299 GLY B O 1
ATOM 1962 N N . VAL B 1 106 ? 78.041 48.100 17.023 1.00 32.71 1300 VAL B N 1
ATOM 1963 C CA . VAL B 1 106 ? 78.241 48.108 15.574 1.00 33.30 1300 VAL B CA 1
ATOM 1964 C C . VAL B 1 106 ? 78.011 46.696 15.060 1.00 34.44 1300 VAL B C 1
ATOM 1965 O O . VAL B 1 106 ? 78.624 45.744 15.557 1.00 35.29 1300 VAL B O 1
ATOM 1969 N N . ALA B 1 107 ? 77.154 46.559 14.053 1.00 35.20 1301 ALA B N 1
ATOM 1970 C CA . ALA B 1 107 ? 76.913 45.234 13.505 1.00 30.09 1301 ALA B CA 1
ATOM 1971 C C . ALA B 1 107 ? 78.088 44.808 12.636 1.00 42.03 1301 ALA B C 1
ATOM 1972 O O . ALA B 1 107 ? 78.631 45.597 11.862 1.00 45.38 1301 ALA B O 1
ATOM 1974 N N . ALA B 1 108 ? 78.486 43.551 12.777 1.00 43.94 1302 ALA B N 1
ATOM 1975 C CA . ALA B 1 108 ? 79.584 43.007 11.990 1.00 55.61 1302 ALA B CA 1
ATOM 1976 C C . ALA B 1 108 ? 79.102 42.507 10.630 1.00 66.84 1302 ALA B C 1
ATOM 1977 O O . ALA B 1 108 ? 79.490 43.043 9.586 1.00 75.94 1302 ALA B O 1
ATOM 1979 N N . ASN B 1 109 ? 78.223 41.505 10.634 1.00 66.12 1303 ASN B N 1
ATOM 1980 C CA . ASN B 1 109 ? 77.916 40.709 9.443 1.00 79.33 1303 ASN B CA 1
ATOM 1981 C C . ASN B 1 109 ? 76.951 41.429 8.497 1.00 81.20 1303 ASN B C 1
ATOM 1982 O O . ASN B 1 109 ? 75.891 40.918 8.136 1.00 74.67 1303 ASN B O 1
ATOM 1987 N N . ASN B 1 110 ? 77.350 42.626 8.074 1.00 84.40 1304 ASN B N 1
ATOM 1988 C CA . ASN B 1 110 ? 76.513 43.402 7.168 1.00 89.73 1304 ASN B CA 1
ATOM 1989 C C . ASN B 1 110 ? 76.299 42.656 5.860 1.00 88.04 1304 ASN B C 1
ATOM 1990 O O . ASN B 1 110 ? 77.240 42.095 5.291 1.00 89.88 1304 ASN B O 1
ATOM 1995 N N . MET B 1 111 ? 75.054 42.633 5.395 1.00 80.87 1305 MET B N 1
ATOM 1996 C CA . MET B 1 111 ? 74.796 42.151 4.052 1.00 91.21 1305 MET B CA 1
ATOM 1997 C C . MET B 1 111 ? 75.040 43.276 3.050 1.00 89.24 1305 MET B C 1
ATOM 1998 O O . MET B 1 111 ? 75.131 44.452 3.409 1.00 91.56 1305 MET B O 1
ATOM 2003 N N . LYS B 1 112 ? 75.145 42.898 1.773 1.00 95.35 1306 LYS B N 1
ATOM 2004 C CA . LYS B 1 112 ? 75.707 43.793 0.762 1.00 97.71 1306 LYS B CA 1
ATOM 2005 C C . LYS B 1 112 ? 74.968 45.126 0.680 1.00 85.74 1306 LYS B C 1
ATOM 2006 O O . LYS B 1 112 ? 75.585 46.156 0.383 1.00 84.59 1306 LYS B O 1
ATOM 2012 N N . GLN B 1 113 ? 73.665 45.137 0.943 1.00 78.42 1307 GLN B N 1
ATOM 2013 C CA . GLN B 1 113 ? 72.898 46.364 0.782 1.00 79.83 1307 GLN B CA 1
ATOM 2014 C C . GLN B 1 113 ? 72.979 47.294 1.985 1.00 71.73 1307 GLN B C 1
ATOM 2015 O O . GLN B 1 113 ? 72.370 48.364 1.950 1.00 65.75 1307 GLN B O 1
ATOM 2021 N N . VAL B 1 114 ? 73.707 46.927 3.034 1.00 73.67 1308 VAL B N 1
ATOM 2022 C CA . VAL B 1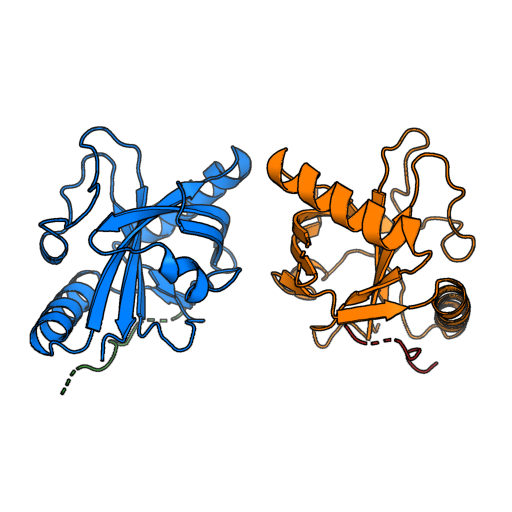 114 ? 73.779 47.717 4.258 1.00 57.17 1308 VAL B CA 1
ATOM 2023 C C . VAL B 1 114 ? 75.194 48.258 4.394 1.00 48.11 1308 VAL B C 1
ATOM 2024 O O . VAL B 1 114 ? 76.159 47.487 4.466 1.00 65.13 1308 VAL B O 1
ATOM 2028 N N . LYS B 1 115 ? 75.313 49.588 4.432 1.00 53.38 1309 LYS B N 1
ATOM 2029 C CA . LYS B 1 115 ? 76.602 50.248 4.631 1.00 53.40 1309 LYS B CA 1
ATOM 2030 C C . LYS B 1 115 ? 77.039 50.185 6.093 1.00 52.83 1309 LYS B C 1
ATOM 2031 O O . LYS B 1 115 ? 78.178 49.809 6.398 1.00 49.47 1309 LYS B O 1
ATOM 2037 N N . ASP B 1 116 ? 76.154 50.578 7.007 1.00 45.98 1310 ASP B N 1
ATOM 2038 C CA . ASP B 1 116 ? 76.441 50.545 8.432 1.00 46.64 1310 ASP B CA 1
ATOM 2039 C C . ASP B 1 116 ? 75.146 50.255 9.174 1.00 43.19 1310 ASP B C 1
ATOM 2040 O O . ASP B 1 116 ? 74.059 50.619 8.719 1.00 40.34 1310 ASP B O 1
ATOM 2045 N N . MET B 1 117 ? 75.281 49.597 10.321 1.00 38.92 1311 MET B N 1
ATOM 2046 C CA . MET B 1 117 ? 74.173 49.397 11.243 1.00 32.10 1311 MET B CA 1
ATOM 2047 C C . MET B 1 117 ? 74.669 49.520 12.673 1.00 32.18 1311 MET B C 1
ATOM 2048 O O . MET B 1 117 ? 75.621 48.837 13.060 1.00 36.36 1311 MET B O 1
ATOM 2053 N N . TYR B 1 118 ? 74.024 50.386 13.446 1.00 31.57 1312 TYR B N 1
ATOM 2054 C CA . TYR B 1 118 ? 74.415 50.677 14.822 1.00 30.44 1312 TYR B CA 1
ATOM 2055 C C . TYR B 1 118 ? 73.283 50.278 15.755 1.00 33.43 1312 TYR B C 1
ATOM 2056 O O . TYR B 1 118 ? 72.111 50.428 15.414 1.00 33.01 1312 TYR B O 1
ATOM 2065 N N . LEU B 1 119 ? 73.657 49.776 16.924 1.00 31.33 1313 LEU B N 1
ATOM 2066 C CA . LEU B 1 119 ? 72.735 49.426 17.989 1.00 32.65 1313 LEU B CA 1
ATOM 2067 C C . LEU B 1 119 ? 72.778 50.517 19.052 1.00 34.80 1313 LEU B C 1
ATOM 2068 O O . LEU B 1 119 ? 73.819 50.719 19.699 1.00 32.45 1313 LEU B O 1
ATOM 2073 N N . ILE B 1 120 ? 71.646 51.186 19.254 1.00 33.00 1314 ILE B N 1
ATOM 2074 C CA . ILE B 1 120 ? 71.579 52.412 20.048 1.00 28.76 1314 ILE B CA 1
ATOM 2075 C C . ILE B 1 120 ? 70.666 52.267 21.265 1.00 31.75 1314 ILE B C 1
ATOM 2076 O O . ILE B 1 120 ? 69.441 52.157 21.102 1.00 35.61 1314 ILE B O 1
ATOM 2081 N N . PRO B 1 121 ? 71.182 52.284 22.493 1.00 35.88 1315 PRO B N 1
ATOM 2082 C CA . PRO B 1 121 ? 70.281 52.241 23.649 1.00 27.35 1315 PRO B CA 1
ATOM 2083 C C . PRO B 1 121 ? 69.637 53.607 23.839 1.00 43.05 1315 PRO B C 1
ATOM 2084 O O . PRO B 1 121 ? 70.258 54.653 23.616 1.00 36.69 1315 PRO B O 1
ATOM 2088 N N . LEU B 1 122 ? 68.353 53.589 24.172 1.00 37.15 1316 LEU B N 1
ATOM 2089 C CA . LEU B 1 122 ? 67.599 54.813 24.431 1.00 30.71 1316 LEU B CA 1
ATOM 2090 C C . LEU B 1 122 ? 66.810 54.618 25.719 1.00 41.35 1316 LEU B C 1
ATOM 2091 O O . LEU B 1 122 ? 65.847 53.842 25.748 1.00 32.32 1316 LEU B O 1
ATOM 2096 N N . GLY B 1 123 ? 67.231 55.306 26.783 1.00 35.20 1317 GLY B N 1
ATOM 2097 C CA . GLY B 1 123 ? 66.516 55.231 28.047 1.00 35.66 1317 GLY B CA 1
ATOM 2098 C C . GLY B 1 123 ? 65.095 55.769 27.952 1.00 43.95 1317 GLY B C 1
ATOM 2099 O O . GLY B 1 123 ? 64.755 56.604 27.102 1.00 41.69 1317 GLY B O 1
ATOM 2100 N N . ALA B 1 124 ? 64.248 55.270 28.863 1.00 35.67 1318 ALA B N 1
ATOM 2101 C CA . ALA B 1 124 ? 62.811 55.516 28.775 1.00 40.43 1318 ALA B CA 1
ATOM 2102 C C . ALA B 1 124 ? 62.480 57.004 28.808 1.00 52.61 1318 ALA B C 1
ATOM 2103 O O . ALA B 1 124 ? 61.525 57.440 28.156 1.00 50.15 1318 ALA B O 1
ATOM 2105 N N . THR B 1 125 ? 63.249 57.795 29.555 1.00 51.92 1319 THR B N 1
ATOM 2106 C CA . THR B 1 125 ? 63.024 59.230 29.652 1.00 62.86 1319 THR B CA 1
ATOM 2107 C C . THR B 1 125 ? 64.158 60.049 29.047 1.00 63.12 1319 THR B C 1
ATOM 2108 O O . THR B 1 125 ? 64.151 61.279 29.174 1.00 56.77 1319 THR B O 1
ATOM 2112 N N . ASP B 1 126 ? 65.135 59.401 28.412 1.00 58.39 1320 ASP B N 1
ATOM 2113 C CA . ASP B 1 126 ? 66.156 60.111 27.655 1.00 60.78 1320 ASP B CA 1
ATOM 2114 C C . ASP B 1 126 ? 65.525 60.991 26.586 1.00 56.67 1320 ASP B C 1
ATOM 2115 O O . ASP B 1 126 ? 64.426 60.733 26.085 1.00 57.68 1320 ASP B O 1
ATOM 2120 N N . LYS B 1 127 ? 66.251 62.036 26.219 1.00 69.55 1321 LYS B N 1
ATOM 2121 C CA . LYS B 1 127 ? 65.879 62.814 25.053 1.00 72.11 1321 LYS B CA 1
ATOM 2122 C C . LYS B 1 127 ? 66.336 62.065 23.811 1.00 61.62 1321 LYS B C 1
ATOM 2123 O O . LYS B 1 127 ? 67.382 61.408 23.815 1.00 63.29 1321 LYS B O 1
ATOM 2129 N N . ILE B 1 128 ? 65.529 62.130 22.762 1.00 63.98 1322 ILE B N 1
ATOM 2130 C CA . ILE B 1 128 ? 65.889 61.446 21.517 1.00 64.85 1322 ILE B CA 1
ATOM 2131 C C . ILE B 1 128 ? 67.079 62.162 20.886 1.00 75.14 1322 ILE B C 1
ATOM 2132 O O . ILE B 1 128 ? 67.019 63.388 20.684 1.00 67.57 1322 ILE B O 1
ATOM 2137 N N . PRO B 1 129 ? 68.170 61.459 20.575 1.00 80.45 1323 PRO B N 1
ATOM 2138 C CA . PRO B 1 129 ? 69.357 62.131 20.027 1.00 75.56 1323 PRO B CA 1
ATOM 2139 C C . PRO B 1 129 ? 69.011 62.970 18.804 1.00 74.02 1323 PRO B C 1
ATOM 2140 O O . PRO B 1 129 ? 68.266 62.543 17.917 1.00 65.78 1323 PRO B O 1
ATOM 2144 N N . HIS B 1 130 ? 69.566 64.180 18.763 1.00 70.46 1324 HIS B N 1
ATOM 2145 C CA . HIS B 1 130 ? 69.071 65.198 17.848 1.00 65.42 1324 HIS B CA 1
ATOM 2146 C C . HIS B 1 130 ? 69.242 64.873 16.359 1.00 67.93 1324 HIS B C 1
ATOM 2147 O O . HIS B 1 130 ? 68.437 65.359 15.563 1.00 67.71 1324 HIS B O 1
ATOM 2154 N N . PRO B 1 131 ? 70.211 64.060 15.913 1.00 58.27 1325 PRO B N 1
ATOM 2155 C CA . PRO B 1 131 ? 70.259 63.765 14.467 1.00 63.06 1325 PRO B CA 1
ATOM 2156 C C . PRO B 1 131 ? 69.049 63.003 13.935 1.00 71.43 1325 PRO B C 1
ATOM 2157 O O . PRO B 1 131 ? 68.735 63.133 12.746 1.00 68.04 1325 PRO B O 1
ATOM 2161 N N . LEU B 1 132 ? 68.352 62.228 14.763 1.00 66.27 1326 LEU B N 1
ATOM 2162 C CA . LEU B 1 132 ? 67.152 61.524 14.328 1.00 69.11 1326 LEU B CA 1
ATOM 2163 C C . LEU B 1 132 ? 65.877 62.346 14.493 1.00 81.61 1326 LEU B C 1
ATOM 2164 O O . LEU B 1 132 ? 64.784 61.784 14.363 1.00 74.83 1326 LEU B O 1
ATOM 2169 N N . VAL B 1 133 ? 65.988 63.650 14.749 1.00 82.97 1327 VAL B N 1
ATOM 2170 C CA . VAL B 1 133 ? 64.955 64.379 15.490 1.00 79.85 1327 VAL B CA 1
ATOM 2171 C C . VAL B 1 133 ? 63.549 64.262 14.902 1.00 92.29 1327 VAL B C 1
ATOM 2172 O O . VAL B 1 133 ? 62.658 63.789 15.622 1.00 94.98 1327 VAL B O 1
ATOM 2176 N N . PRO B 1 134 ? 63.257 64.645 13.639 1.00 95.89 1328 PRO B N 1
ATOM 2177 C CA . PRO B 1 134 ? 61.870 64.503 13.197 1.00 93.41 1328 PRO B CA 1
ATOM 2178 C C . PRO B 1 134 ? 61.659 63.134 12.579 1.00 85.46 1328 PRO B C 1
ATOM 2179 O O . PRO B 1 134 ? 61.978 62.919 11.405 1.00 87.69 1328 PRO B O 1
ATOM 2183 N N . PHE B 1 135 ? 61.146 62.196 13.368 1.00 76.88 1329 PHE B N 1
ATOM 2184 C CA . PHE B 1 135 ? 60.930 60.846 12.871 1.00 71.18 1329 PHE B CA 1
ATOM 2185 C C . PHE B 1 135 ? 60.047 60.884 11.633 1.00 68.78 1329 PHE B C 1
ATOM 2186 O O . PHE B 1 135 ? 58.935 61.416 11.670 1.00 76.29 1329 PHE B O 1
ATOM 2194 N N . ASP B 1 136 ? 60.560 60.343 10.529 1.00 70.89 1330 ASP B N 1
ATOM 2195 C CA . ASP B 1 136 ? 59.784 60.211 9.297 1.00 66.96 1330 ASP B CA 1
ATOM 2196 C C . ASP B 1 136 ? 59.118 58.836 9.270 1.00 69.01 1330 ASP B C 1
ATOM 2197 O O . ASP B 1 136 ? 59.500 57.924 8.532 1.00 64.55 1330 ASP B O 1
ATOM 2202 N N . GLY B 1 137 ? 58.096 58.701 10.104 1.00 59.74 1331 GLY B N 1
ATOM 2203 C CA . GLY B 1 137 ? 57.373 57.460 10.209 1.00 64.55 1331 GLY B CA 1
ATOM 2204 C C . GLY B 1 137 ? 56.598 57.382 11.505 1.00 56.60 1331 GLY B C 1
ATOM 2205 O O . GLY B 1 137 ? 56.212 58.404 12.085 1.00 62.02 1331 GLY B O 1
ATOM 2206 N N . PRO B 1 138 ? 56.353 56.159 11.986 1.00 50.02 1332 PRO B N 1
ATOM 2207 C CA . PRO B 1 138 ? 55.588 56.007 13.237 1.00 49.97 1332 PRO B CA 1
ATOM 2208 C C . PRO B 1 138 ? 56.222 56.699 14.430 1.00 53.03 1332 PRO B C 1
ATOM 2209 O O . PRO B 1 138 ? 55.496 57.126 15.336 1.00 54.96 1332 PRO B O 1
ATOM 2213 N N . GLY B 1 139 ? 57.554 56.822 14.470 1.00 50.33 1333 GLY B N 1
ATOM 2214 C CA . GLY B 1 139 ? 58.162 57.485 15.617 1.00 45.68 1333 GLY B CA 1
ATOM 2215 C C . GLY B 1 139 ? 58.147 56.641 16.887 1.00 44.81 1333 GLY B C 1
ATOM 2216 O O . GLY B 1 139 ? 57.996 55.417 16.862 1.00 49.70 1333 GLY B O 1
ATOM 2217 N N . LEU B 1 140 ? 58.310 57.323 18.020 1.00 39.65 1334 LEU B N 1
ATOM 2218 C CA . LEU B 1 140 ? 58.331 56.673 19.325 1.00 44.63 1334 LEU B CA 1
ATOM 2219 C C . LEU B 1 140 ? 57.279 57.291 20.237 1.00 54.52 1334 LEU B C 1
ATOM 2220 O O . LEU B 1 140 ? 57.093 58.510 20.250 1.00 50.09 1334 LEU B O 1
ATOM 2225 N N . GLU B 1 141 ? 56.614 56.441 21.014 1.00 55.80 1335 GLU B N 1
ATOM 2226 C CA . GLU B 1 141 ? 55.637 56.897 21.994 1.00 51.39 1335 GLU B CA 1
ATOM 2227 C C . GLU B 1 141 ? 56.329 57.684 23.103 1.00 50.00 1335 GLU B C 1
ATOM 2228 O O . GLU B 1 141 ? 57.518 57.495 23.384 1.00 43.75 1335 GLU B O 1
ATOM 2234 N N . LEU B 1 142 ? 55.574 58.578 23.748 1.00 43.86 1336 LEU B N 1
ATOM 2235 C CA . LEU B 1 142 ? 56.132 59.300 24.888 1.00 38.43 1336 LEU B CA 1
ATOM 2236 C C . LEU B 1 142 ? 56.442 58.346 26.032 1.00 39.92 1336 LEU B C 1
ATOM 2237 O O . LEU B 1 142 ? 57.477 58.469 26.699 1.00 42.91 1336 LEU B O 1
ATOM 2242 N N . HIS B 1 143 ? 55.551 57.395 26.272 1.00 43.78 1337 HIS B N 1
ATOM 2243 C CA . HIS B 1 143 ? 55.622 56.505 27.426 1.00 50.82 1337 HIS B CA 1
ATOM 2244 C C . HIS B 1 143 ? 56.186 55.175 26.945 1.00 34.20 1337 HIS B C 1
ATOM 2245 O O . HIS B 1 143 ? 55.460 54.353 26.394 1.00 42.06 1337 HIS B O 1
ATOM 2252 N N . ARG B 1 144 ? 57.473 54.955 27.156 1.00 46.96 1338 ARG B N 1
ATOM 2253 C CA . ARG B 1 144 ? 58.138 53.827 26.525 1.00 46.15 1338 ARG B CA 1
ATOM 2254 C C . ARG B 1 144 ? 59.056 53.160 27.537 1.00 40.39 1338 ARG B C 1
ATOM 2255 O O . ARG B 1 144 ? 59.447 53.779 28.530 1.00 42.78 1338 ARG B O 1
ATOM 2263 N N . PRO B 1 145 ? 59.392 51.897 27.326 1.00 37.93 1339 PRO B N 1
ATOM 2264 C CA . PRO B 1 145 ? 60.378 51.246 28.189 1.00 37.14 1339 PRO B CA 1
ATOM 2265 C C . PRO B 1 145 ? 61.764 51.649 27.701 1.00 33.64 1339 PRO B C 1
ATOM 2266 O O . PRO B 1 145 ? 61.892 52.363 26.715 1.00 34.54 1339 PRO B O 1
ATOM 2270 N N . ASN B 1 146 ? 62.795 51.188 28.417 1.00 36.24 1340 ASN B N 1
ATOM 2271 C CA . ASN B 1 146 ? 64.154 51.234 27.887 1.00 33.57 1340 ASN B CA 1
ATOM 2272 C C . ASN B 1 146 ? 64.215 50.481 26.559 1.00 35.25 1340 ASN B C 1
ATOM 2273 O O . ASN B 1 146 ? 63.731 49.350 26.453 1.00 34.76 1340 ASN B O 1
ATOM 2278 N N . LEU B 1 147 ? 64.774 51.119 25.529 1.00 30.46 1341 LEU B N 1
ATOM 2279 C CA . LEU B 1 147 ? 64.721 50.575 24.177 1.00 31.56 1341 LEU B CA 1
ATOM 2280 C C . LEU B 1 147 ? 66.116 50.398 23.593 1.00 33.52 1341 LEU B C 1
ATOM 2281 O O . LEU B 1 147 ? 67.018 51.205 23.848 1.00 29.67 1341 LEU B O 1
ATOM 2286 N N . LEU B 1 148 ? 66.283 49.333 22.802 1.00 27.06 1342 LEU B N 1
ATOM 2287 C CA . LEU B 1 148 ? 67.373 49.233 21.838 1.00 33.46 1342 LEU B CA 1
ATOM 2288 C C . LEU B 1 148 ? 66.832 49.620 20.468 1.00 34.50 1342 LEU B C 1
ATOM 2289 O O . LEU B 1 148 ? 65.838 49.045 19.993 1.00 30.13 1342 LEU B O 1
ATOM 2294 N N . LEU B 1 149 ? 67.450 50.623 19.856 1.00 28.51 1343 LEU B N 1
ATOM 2295 C CA . LEU B 1 149 ? 67.112 51.036 18.507 1.00 25.12 1343 LEU B CA 1
ATOM 2296 C C . LEU B 1 149 ? 68.165 50.526 17.535 1.00 32.10 1343 LEU B C 1
ATOM 2297 O O . LEU B 1 149 ? 69.318 50.293 17.903 1.00 31.05 1343 LEU B O 1
ATOM 2302 N N . GLY B 1 150 ? 67.755 50.358 16.285 1.00 32.57 1344 GLY B N 1
ATOM 2303 C CA . GLY B 1 150 ? 68.661 50.038 15.200 1.00 33.19 1344 GLY B CA 1
ATOM 2304 C C . GLY B 1 150 ? 68.690 51.191 14.205 1.00 29.49 1344 GLY B C 1
ATOM 2305 O O . GLY B 1 150 ? 67.640 51.652 13.742 1.00 34.87 1344 GLY B O 1
ATOM 2306 N N . LEU B 1 151 ? 69.903 51.652 13.909 1.00 34.73 1345 LEU B N 1
ATOM 2307 C CA . LEU B 1 151 ? 70.135 52.717 12.941 1.00 35.47 1345 LEU B CA 1
ATOM 2308 C C . LEU B 1 151 ? 70.806 52.095 11.725 1.00 32.95 1345 LEU B C 1
ATOM 2309 O O . LEU B 1 151 ? 71.932 51.598 11.824 1.00 37.83 1345 LEU B O 1
ATOM 2314 N N . ILE B 1 152 ? 70.123 52.110 10.584 1.00 33.83 1346 ILE B N 1
ATOM 2315 C CA . ILE B 1 152 ? 70.555 51.356 9.402 1.00 36.68 1346 ILE B CA 1
ATOM 2316 C C . ILE B 1 152 ? 70.806 52.329 8.250 1.00 49.56 1346 ILE B C 1
ATOM 2317 O O . ILE B 1 152 ? 69.889 53.040 7.813 1.00 46.43 1346 ILE B O 1
ATOM 2322 N N . ILE B 1 153 ? 72.052 52.365 7.776 1.00 41.52 1347 ILE B N 1
ATOM 2323 C CA . ILE B 1 153 ? 72.468 53.173 6.631 1.00 54.03 1347 ILE B CA 1
ATOM 2324 C C . ILE B 1 153 ? 72.516 52.263 5.416 1.00 53.11 1347 ILE B C 1
ATOM 2325 O O . ILE B 1 153 ? 73.308 51.313 5.383 1.00 52.24 1347 ILE B O 1
ATOM 2330 N N A ARG B 1 154 ? 71.684 52.548 4.416 0.51 58.27 1348 ARG B N 1
ATOM 2331 N N B ARG B 1 154 ? 71.682 52.544 4.417 0.49 58.26 1348 ARG B N 1
ATOM 2332 C CA A ARG B 1 154 ? 71.626 51.734 3.210 0.51 66.10 1348 ARG B CA 1
ATOM 2333 C CA B ARG B 1 154 ? 71.635 51.731 3.211 0.49 66.10 1348 ARG B CA 1
ATOM 2334 C C A ARG B 1 154 ? 71.820 52.607 1.978 0.51 75.27 1348 ARG B C 1
ATOM 2335 C C B ARG B 1 154 ? 71.825 52.607 1.980 0.49 75.29 1348 ARG B C 1
ATOM 2336 O O A ARG B 1 154 ? 71.588 53.820 2.001 0.51 70.13 1348 ARG B O 1
ATOM 2337 O O B ARG B 1 154 ? 71.595 53.820 2.007 0.49 70.13 1348 ARG B O 1
ATOM 2352 N N . GLN B 1 155 ? 72.253 51.967 0.895 1.00 80.97 1349 GLN B N 1
ATOM 2353 C CA . GLN B 1 155 ? 72.430 52.652 -0.376 1.00 78.17 1349 GLN B CA 1
ATOM 2354 C C . GLN B 1 155 ? 71.092 52.757 -1.092 1.00 79.40 1349 GLN B C 1
ATOM 2355 O O . GLN B 1 155 ? 70.260 51.849 -1.007 1.00 83.19 1349 GLN B O 1
ATOM 2361 N N . LYS B 1 156 ? 70.878 53.874 -1.787 1.00 92.08 1350 LYS B N 1
ATOM 2362 C CA . LYS B 1 156 ? 69.683 54.030 -2.627 1.00 97.00 1350 LYS B CA 1
ATOM 2363 C C . LYS B 1 156 ? 70.008 53.794 -4.101 1.00 99.33 1350 LYS B C 1
ATOM 2364 O O . LYS B 1 156 ? 69.495 52.85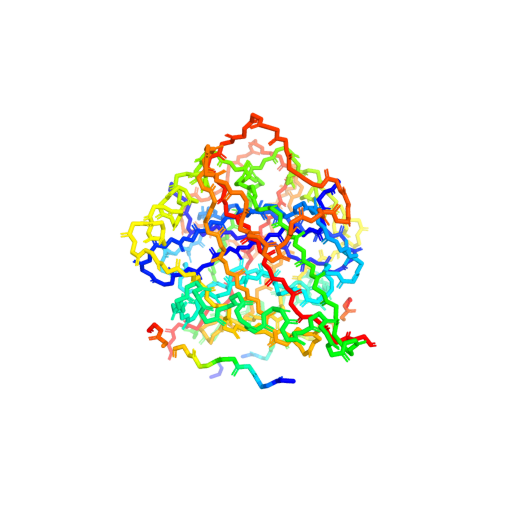9 -4.720 1.00 90.66 1350 LYS B O 1
ATOM 2370 N N . TYR C 2 1 ? 85.273 4.183 4.765 1.00 67.71 3 TYR C N 1
ATOM 2371 C CA . TYR C 2 1 ? 84.069 4.149 3.932 1.00 69.26 3 TYR C CA 1
ATOM 2372 C C . TYR C 2 1 ? 83.043 5.218 4.353 1.00 67.16 3 TYR C C 1
ATOM 2373 O O . TYR C 2 1 ? 82.602 5.248 5.505 1.00 61.25 3 TYR C O 1
ATOM 2392 N N . PRO C 2 3 ? 79.490 7.045 2.942 1.00 44.88 5 PRO C N 1
ATOM 2393 C CA . PRO C 2 3 ? 78.348 7.186 2.033 1.00 43.81 5 PRO C CA 1
ATOM 2394 C C . PRO C 2 3 ? 78.104 8.636 1.665 1.00 36.25 5 PRO C C 1
ATOM 2395 O O . PRO C 2 3 ? 78.188 9.501 2.534 1.00 31.32 5 PRO C O 1
ATOM 2399 N N . THR C 2 4 ? 77.800 8.896 0.402 1.00 29.70 6 THR C N 1
ATOM 2400 C CA . THR C 2 4 ? 77.550 10.261 -0.043 1.00 30.56 6 THR C CA 1
ATOM 2401 C C . THR C 2 4 ? 76.105 10.657 0.234 1.00 36.41 6 THR C C 1
ATOM 2402 O O . THR C 2 4 ? 75.185 9.845 0.090 1.00 35.49 6 THR C O 1
ATOM 2406 N N . SER C 2 5 ? 75.917 11.902 0.672 1.00 33.88 7 SER C N 1
ATOM 2407 C CA . SER C 2 5 ? 74.576 12.424 0.899 1.00 30.29 7 SER C CA 1
ATOM 2408 C C . SER C 2 5 ? 73.733 12.265 -0.364 1.00 37.06 7 SER C C 1
ATOM 2409 O O . SER C 2 5 ? 74.207 12.568 -1.461 1.00 37.69 7 SER C O 1
ATOM 2412 N N . PRO C 2 6 ? 72.488 11.828 -0.248 1.00 35.00 8 PRO C N 1
ATOM 2413 C CA . PRO C 2 6 ? 71.654 11.686 -1.441 1.00 37.97 8 PRO C CA 1
ATOM 2414 C C . PRO C 2 6 ? 71.253 13.045 -1.986 1.00 43.89 8 PRO C C 1
ATOM 2415 O O . PRO C 2 6 ? 71.203 14.042 -1.261 1.00 36.86 8 PRO C O 1
ATOM 2419 N N . SER C 2 7 ? 70.989 13.085 -3.291 1.00 42.11 9 SER C N 1
ATOM 2420 C CA . SER C 2 7 ? 70.537 14.334 -3.886 1.00 46.22 9 SER C CA 1
ATOM 2421 C C . SER C 2 7 ? 69.098 14.612 -3.474 1.00 48.07 9 SER C C 1
ATOM 2422 O O . SER C 2 7 ? 68.377 13.736 -2.989 1.00 44.85 9 SER C O 1
ATOM 2425 N N . TYR C 2 8 ? 68.690 15.855 -3.657 1.00 43.35 10 TYR C N 1
ATOM 2426 C CA . TYR C 2 8 ? 67.366 16.267 -3.253 1.00 41.51 10 TYR C CA 1
ATOM 2427 C C . TYR C 2 8 ? 66.894 17.367 -4.170 1.00 45.91 10 TYR C C 1
ATOM 2428 O O . TYR C 2 8 ? 67.713 17.959 -4.872 1.00 44.49 10 TYR C O 1
ATOM 2447 N N . PRO C 2 10 ? 65.870 21.117 -4.610 1.00 48.25 12 PRO C N 1
ATOM 2448 C CA . PRO C 2 10 ? 65.989 22.412 -3.934 1.00 44.40 12 PRO C CA 1
ATOM 2449 C C . PRO C 2 10 ? 64.674 23.177 -3.963 1.00 47.09 12 PRO C C 1
ATOM 2450 O O . PRO C 2 10 ? 63.911 23.039 -4.923 1.00 51.71 12 PRO C O 1
ATOM 2454 N N . THR C 2 11 ? 64.419 23.970 -2.925 1.00 43.89 13 THR C N 1
ATOM 2455 C CA . THR C 2 11 ? 63.185 24.741 -2.819 1.00 48.15 13 THR C CA 1
ATOM 2456 C C . THR C 2 11 ? 63.456 26.248 -2.772 1.00 48.42 13 THR C C 1
ATOM 2457 O O . THR C 2 11 ? 64.599 26.677 -2.955 1.00 57.03 13 THR C O 1
ATOM 2471 N N . PRO D 2 3 ? 80.587 60.240 2.530 1.00 76.01 5 PRO D N 1
ATOM 2472 C CA . PRO D 2 3 ? 81.388 60.038 3.743 1.00 73.20 5 PRO D CA 1
ATOM 2473 C C . PRO D 2 3 ? 81.785 58.579 4.007 1.00 66.43 5 PRO D C 1
ATOM 2474 O O . PRO D 2 3 ? 81.023 57.660 3.705 1.00 58.56 5 PRO D O 1
ATOM 2478 N N . THR D 2 4 ? 82.972 58.401 4.584 1.00 57.92 6 THR D N 1
ATOM 2479 C CA . THR D 2 4 ? 83.509 57.088 4.921 1.00 61.99 6 THR D CA 1
ATOM 2480 C C . THR D 2 4 ? 82.934 56.592 6.244 1.00 64.62 6 THR D C 1
ATOM 2481 O O . THR D 2 4 ? 82.676 57.378 7.161 1.00 53.91 6 THR D O 1
ATOM 2485 N N . SER D 2 5 ? 82.748 55.271 6.338 1.00 56.19 7 SER D N 1
ATOM 2486 C CA . SER D 2 5 ? 82.278 54.658 7.574 1.00 56.65 7 SER D CA 1
ATOM 2487 C C . SER D 2 5 ? 83.241 54.964 8.719 1.00 60.90 7 SER D C 1
ATOM 2488 O O . SER D 2 5 ? 84.455 54.769 8.569 1.00 58.54 7 SER D O 1
ATOM 2491 N N . PRO D 2 6 ? 82.748 55.443 9.863 1.00 47.86 8 PRO D N 1
ATOM 2492 C CA . PRO D 2 6 ? 83.637 55.677 11.006 1.00 42.11 8 PRO D CA 1
ATOM 2493 C C . PRO D 2 6 ? 84.294 54.382 11.453 1.00 50.34 8 PRO D C 1
ATOM 2494 O O . PRO D 2 6 ? 83.746 53.291 11.285 1.00 46.30 8 PRO D O 1
ATOM 2498 N N . SER D 2 7 ? 85.495 54.519 12.012 1.00 52.34 9 SER D N 1
ATOM 2499 C CA . SER D 2 7 ? 86.183 53.419 12.662 1.00 52.45 9 SER D CA 1
ATOM 2500 C C . SER D 2 7 ? 85.585 53.165 14.042 1.00 47.21 9 SER D C 1
ATOM 2501 O O . SER D 2 7 ? 84.924 54.021 14.632 1.00 45.54 9 SER D O 1
ATOM 2504 N N . TYR D 2 8 ? 85.822 51.967 14.554 1.00 48.19 10 TYR D N 1
ATOM 2505 C CA . TYR D 2 8 ? 85.287 51.596 15.854 1.00 43.27 10 TYR D CA 1
ATOM 2506 C C . TYR D 2 8 ? 86.213 50.584 16.502 1.00 44.72 10 TYR D C 1
ATOM 2507 O O . TYR D 2 8 ? 87.113 50.067 15.850 1.00 48.50 10 TYR D O 1
ATOM 2526 N N . PRO D 2 10 ? 86.791 46.967 17.704 1.00 52.15 12 PRO D N 1
ATOM 2527 C CA . PRO D 2 10 ? 86.231 45.620 17.527 1.00 48.92 12 PRO D CA 1
ATOM 2528 C C . PRO D 2 10 ? 86.224 44.821 18.828 1.00 56.49 12 PRO D C 1
ATOM 2529 O O . PRO D 2 10 ? 87.102 45.005 19.671 1.00 66.16 12 PRO D O 1
ATOM 2533 N N . THR D 2 11 ? 85.222 43.965 18.993 1.00 50.29 13 THR D N 1
ATOM 2534 C CA . THR D 2 11 ? 85.098 43.129 20.184 1.00 58.95 13 THR D CA 1
ATOM 2535 C C . THR D 2 11 ? 86.201 42.074 20.226 1.00 66.47 13 THR D C 1
ATOM 2536 O O . THR D 2 11 ? 86.025 40.964 19.721 1.00 76.78 13 THR D O 1
#

Sequence (308 aa):
NFIWKGFINMPSVAKFVTKAYPVSGSPEYLTEDLPDSIQQVGGRISPQTVWDYVEKIKASGTKEICVVRFTPVTEEDQISYTLLFAYFSSRKRRYGVAANNMMKQVKKDMYLIPLGATDKIPHPLVPFDGPGLELHRPNLLLGLIIRQKLNFIWKGFINMPSVAKFVTKAYPVSGSPEYLTEDLPDSIQVGGRISPQTVWDYVEKIKASGTKEICVVRFTPVVTEEDQISYTLLFAYFSSRKRYGVAANNMKQVKDMYLIPLGATDKIPHPLVPFDGPGLELHRPNLLLGLIIRRQKYPTSPSYPTPTSPSYPT

Foldseek 3Di:
DFLEWAWEDEPPFFIAIKTKHFAAQDDSCCRVWDDRYFYFDDKAAPVVVLVVVVVLVVVVFKTKTKIWIDGDDPVRVVSVVRVLCVCVVVNIWTWTDDTGDFWPTKIKDWAAQQHDDDPVCPPGHPPHDDNGDHTTIMMITIGGDD/DFLEWAWEDEPPFFIAIKTKHFAADDSPCVRVQDDRYWYFDDKAAVVVVLVVLVVLVVVPFKTKTKIWIGGDDPVRVVRVVRVLCVCVVVNIWTWTDPGGPFWPTKIKDKDAQQHDDPCSCPPGHPPHDDNGDHTTIMMMTIGGD/DDDDDDDPD/DDDDDDPD

InterPro domains:
  IPR001965 Zinc finger, PHD-type [SM00249] (719-770)
  IPR003618 Transcription elongation factor S-II, central domain [PF07500] (925-1037)
  IPR003618 Transcription elongation factor S-II, central domain [PS51321] (927-1046)
  IPR003618 Transcription elongation factor S-II, central domain [SM00510] (929-1029)
  IPR011011 Zinc finger, FYVE/PHD-type [SSF57903] (705-772)
  IPR012921 Spen paralogue and orthologue SPOC, C-terminal [PF07744] (1200-1349)
  IPR013083 Zinc finger, RING/FYVE/PHD-type [G3DSA:3.30.40.10] (708-784)
  IPR019786 Zinc finger, PHD-type, conserved site [PS01359] (720-769)
  IPR019787 Zinc finger, PHD-finger [PF00628] (720-769)
  IPR019787 Zinc finger, PHD-finger [PS50016] (717-772)
  IPR036575 Transcription elongation factor S-II, central domain superfamily [G3DSA:1.10.472.30] (897-1021)
  IPR036575 Transcription elongation factor S-II, central domain superfamily [SSF46942] (919-1022)

Nearest PDB structures (foldseek):
  6q2v-assembly2_B  TM=9.873E-01  e=3.695E-27  Homo sapiens
  6q5y-assembly2_B  TM=9.461E-01  e=2.985E-23  Homo sapiens
  8ou1-assembly2_B  TM=9.030E-01  e=1.250E-13  Mus musculus
  8ou1-assembly1_A  TM=8.800E-01  e=2.193E-13  Mus musculus
  5kxf-assembly1_A  TM=7.251E-01  e=1.890E-06  Arabidopsis thaliana